Protein AF-A0A2A4J3W0-F1 (afdb_monomer_lite)

Foldseek 3Di:
DDDDDDPDDPPPPAQPAAEEEEDEPDPFAFPLCCLLPVVVQVVCVVVVHNYHYYYPDLCCVQPVVQVVCVVVDPDRDVSVVCVLVVVLCRCFVVQHQEYADDPVCQVSLVVSLVVQVVCCVPPNRDHHRHDYDYDPPCSQCAFFLADSVHHQDPPPPDPLRTGTPPDDPVSVVVSNVSGDDDPDDD

Structure (mmCIF, N/CA/C/O backbone):
data_AF-A0A2A4J3W0-F1
#
_entry.id   AF-A0A2A4J3W0-F1
#
loop_
_atom_site.group_PDB
_atom_site.id
_atom_site.type_symbol
_atom_site.label_atom_id
_atom_site.label_alt_id
_atom_site.label_comp_id
_atom_site.label_asym_id
_atom_site.label_entity_id
_atom_site.label_seq_id
_atom_site.pdbx_PDB_ins_code
_atom_site.Cartn_x
_atom_site.Cartn_y
_atom_site.Cartn_z
_atom_site.occupancy
_atom_site.B_iso_or_equiv
_atom_site.auth_seq_id
_atom_site.auth_comp_id
_atom_site.auth_asym_id
_atom_site.auth_atom_id
_atom_site.pdbx_PDB_model_num
ATOM 1 N N . SER A 1 1 ? -11.874 -11.167 59.277 1.00 39.06 1 SER A N 1
ATOM 2 C CA . SER A 1 1 ? -13.051 -10.913 58.427 1.00 39.06 1 SER A CA 1
ATOM 3 C C . SER A 1 1 ? -12.565 -10.235 57.166 1.00 39.06 1 SER A C 1
ATOM 5 O O . SER A 1 1 ? -12.153 -9.086 57.217 1.00 39.06 1 SER A O 1
ATOM 7 N N . GLY A 1 2 ? -12.483 -10.996 56.075 1.00 40.41 2 GLY A N 1
ATOM 8 C CA . GLY A 1 2 ? -12.147 -10.443 54.771 1.00 40.41 2 GLY A CA 1
ATOM 9 C C . GLY A 1 2 ? -13.304 -9.612 54.231 1.00 40.41 2 GLY A C 1
ATOM 10 O O . GLY A 1 2 ? -14.461 -10.008 54.353 1.00 40.41 2 GLY A O 1
ATOM 11 N N . SER A 1 3 ? -12.965 -8.486 53.626 1.00 39.62 3 SER A N 1
ATOM 12 C CA . SER A 1 3 ? -13.812 -7.778 52.678 1.00 39.62 3 SER A CA 1
ATOM 13 C C . SER A 1 3 ? -13.008 -7.682 51.387 1.00 39.62 3 SER A C 1
ATOM 15 O O . SER A 1 3 ? -12.151 -6.811 51.239 1.00 39.62 3 SER A O 1
ATOM 17 N N . ASN A 1 4 ? -13.239 -8.660 50.509 1.00 44.53 4 ASN A N 1
ATOM 18 C CA . ASN A 1 4 ? -13.049 -8.483 49.078 1.00 44.53 4 ASN A CA 1
ATOM 19 C C . ASN A 1 4 ? -13.964 -7.336 48.654 1.00 44.53 4 ASN A C 1
ATOM 21 O O . ASN A 1 4 ? -15.160 -7.409 48.928 1.00 44.53 4 ASN A O 1
ATOM 25 N N . ASP A 1 5 ? -13.412 -6.331 47.986 1.00 42.59 5 ASP A N 1
ATOM 26 C CA . ASP A 1 5 ? -14.210 -5.452 47.140 1.00 42.59 5 ASP A CA 1
ATOM 27 C C . ASP A 1 5 ? -13.484 -5.261 45.806 1.00 42.59 5 ASP A C 1
ATOM 29 O O . ASP A 1 5 ? -12.499 -4.536 45.677 1.00 42.59 5 ASP A O 1
ATOM 33 N N . ASP A 1 6 ? -13.922 -6.115 44.887 1.00 39.72 6 ASP A N 1
ATOM 34 C CA . ASP A 1 6 ? -14.103 -5.900 43.458 1.00 39.72 6 ASP A CA 1
ATOM 35 C C . ASP A 1 6 ? -12.974 -5.226 42.661 1.00 39.72 6 ASP A C 1
ATOM 37 O O . ASP A 1 6 ? -13.012 -4.062 42.260 1.00 39.72 6 ASP A O 1
ATOM 41 N N . GLY A 1 7 ? -11.989 -6.050 42.298 1.00 38.81 7 GLY A N 1
ATOM 42 C CA . GLY A 1 7 ? -11.227 -5.854 41.071 1.00 38.81 7 GLY A CA 1
ATOM 43 C C . GLY A 1 7 ? -12.115 -6.138 39.860 1.00 38.81 7 GLY A C 1
ATOM 44 O O . GLY A 1 7 ? -11.999 -7.200 39.254 1.00 38.81 7 GLY A O 1
ATOM 45 N N . SER A 1 8 ? -13.001 -5.202 39.514 1.00 40.88 8 SER A N 1
ATOM 46 C CA . SER A 1 8 ? -13.803 -5.294 38.297 1.00 40.88 8 SER A CA 1
ATOM 47 C C . SER A 1 8 ? -12.897 -5.160 37.070 1.00 40.88 8 SER A C 1
ATOM 49 O O . SER A 1 8 ? -12.282 -4.119 36.816 1.00 40.88 8 SER A O 1
ATOM 51 N N . GLU A 1 9 ? -12.822 -6.264 36.341 1.00 48.47 9 GLU A N 1
ATOM 52 C CA . GLU A 1 9 ? -12.152 -6.503 35.075 1.00 48.47 9 GLU A CA 1
ATOM 53 C C . GLU A 1 9 ? -12.298 -5.348 34.075 1.00 48.47 9 GLU A C 1
ATOM 55 O O . GLU A 1 9 ? -13.372 -5.046 33.564 1.00 48.47 9 GLU A O 1
ATOM 60 N N . GLY A 1 10 ? -11.168 -4.745 33.716 1.00 37.06 10 GLY A N 1
ATOM 61 C CA . GLY A 1 10 ? -11.041 -3.945 32.509 1.00 37.06 10 GLY A CA 1
ATOM 62 C C . GLY A 1 10 ? -10.233 -4.709 31.474 1.00 37.06 10 GLY A C 1
ATOM 63 O O . GLY A 1 10 ? -9.138 -4.261 31.128 1.00 37.06 10 GLY A O 1
ATOM 64 N N . VAL A 1 11 ? -10.726 -5.856 30.986 1.00 46.69 11 VAL A N 1
ATOM 65 C CA . VAL A 1 11 ? -10.222 -6.401 29.718 1.00 46.69 11 VAL A CA 1
ATOM 66 C C . VAL A 1 11 ? -10.554 -5.340 28.677 1.00 46.69 11 VAL A C 1
ATOM 68 O O . VAL A 1 11 ? -11.684 -5.226 28.212 1.00 46.69 11 VAL A O 1
ATOM 71 N N . ARG A 1 12 ? -9.592 -4.461 28.385 1.00 56.19 12 ARG A N 1
ATOM 72 C CA . ARG A 1 12 ? -9.716 -3.502 27.293 1.00 56.19 12 ARG A CA 1
ATOM 73 C C . ARG A 1 12 ? -9.919 -4.363 26.057 1.00 56.19 12 ARG A C 1
ATOM 75 O O . ARG A 1 12 ? -8.952 -4.981 25.635 1.00 56.19 12 ARG A O 1
ATOM 82 N N . GLU A 1 13 ? -11.138 -4.426 25.521 1.00 56.50 13 GLU A N 1
ATOM 83 C CA . GLU A 1 13 ? -11.400 -5.095 24.245 1.00 56.50 13 GLU A CA 1
ATOM 84 C C . GLU A 1 13 ? -10.411 -4.528 23.223 1.00 56.50 13 GLU A C 1
ATOM 86 O O . GLU A 1 13 ? -10.477 -3.359 22.805 1.00 56.50 13 GLU A O 1
ATOM 91 N N . GLU A 1 14 ? -9.389 -5.330 22.949 1.00 80.25 14 GLU A N 1
ATOM 92 C CA . GLU A 1 14 ? -8.352 -5.049 21.986 1.00 80.25 14 GLU A CA 1
ATOM 93 C C . GLU A 1 14 ? -8.916 -5.501 20.645 1.00 80.25 14 GLU A C 1
ATOM 95 O O . GLU A 1 14 ? -9.450 -6.602 20.516 1.00 80.25 14 GLU A O 1
ATOM 100 N N . TRP A 1 15 ? -8.896 -4.602 19.664 1.00 88.69 15 TRP A N 1
ATOM 101 C CA . TRP A 1 15 ? -9.458 -4.893 18.352 1.00 88.69 15 TRP A CA 1
ATOM 102 C C . TRP A 1 15 ? -8.781 -6.139 17.765 1.00 88.69 15 TRP A C 1
ATOM 104 O O . TRP A 1 15 ? -7.547 -6.219 17.825 1.00 88.69 15 TRP A O 1
ATOM 114 N N . PRO A 1 16 ? -9.539 -7.083 17.174 1.00 93.06 16 PRO A N 1
ATOM 115 C CA . PRO A 1 16 ? -8.946 -8.259 16.560 1.00 93.06 16 PRO A CA 1
ATOM 116 C C . PRO A 1 16 ? -7.934 -7.841 15.492 1.00 93.06 16 PRO A C 1
ATOM 118 O O . PRO A 1 16 ? -8.090 -6.831 14.793 1.00 93.06 16 PRO A O 1
ATOM 121 N N . ARG A 1 17 ? -6.852 -8.615 15.385 1.00 94.19 17 ARG A N 1
ATOM 122 C CA . ARG A 1 17 ? -5.817 -8.369 14.386 1.00 94.19 17 ARG A CA 1
ATOM 123 C C . ARG A 1 17 ? -6.428 -8.504 12.991 1.00 94.19 17 ARG A C 1
ATOM 125 O O . ARG A 1 17 ? -7.006 -9.531 12.671 1.00 94.19 17 ARG A O 1
ATOM 132 N N . ARG A 1 18 ? -6.258 -7.461 12.180 1.00 95.88 18 ARG A N 1
ATOM 133 C CA . ARG A 1 18 ? -6.735 -7.361 10.804 1.00 95.88 18 ARG A CA 1
ATOM 134 C C . ARG A 1 18 ? -5.742 -6.568 9.980 1.00 95.88 18 ARG A C 1
ATOM 136 O O . ARG A 1 18 ? -5.407 -5.425 10.317 1.00 95.88 18 ARG A O 1
ATOM 143 N N . VAL A 1 19 ? -5.282 -7.188 8.904 1.00 96.62 19 VAL A N 1
ATOM 144 C CA . VAL A 1 19 ? -4.349 -6.609 7.950 1.00 96.62 19 VAL A CA 1
ATOM 145 C C . VAL A 1 19 ? -5.141 -6.038 6.780 1.00 96.62 19 VAL A C 1
ATOM 147 O O . VAL A 1 19 ? -5.876 -6.758 6.116 1.00 96.62 19 VAL A O 1
ATOM 150 N N . VAL A 1 20 ? -4.993 -4.743 6.507 1.00 96.00 20 VAL A N 1
ATOM 151 C CA . VAL A 1 20 ? -5.677 -4.070 5.389 1.00 96.00 20 VAL A CA 1
ATOM 152 C C . VAL A 1 20 ? -4.635 -3.525 4.425 1.00 96.00 20 VAL A C 1
ATOM 154 O O . VAL A 1 20 ? -3.699 -2.845 4.844 1.00 96.00 20 VAL A O 1
ATOM 157 N N . THR A 1 21 ? -4.776 -3.808 3.130 1.00 92.94 21 THR A N 1
ATOM 158 C CA . THR A 1 21 ? -3.877 -3.279 2.099 1.00 92.94 21 THR A CA 1
ATOM 159 C C . THR A 1 21 ? -4.624 -2.919 0.816 1.00 92.94 21 THR A C 1
ATOM 161 O O . THR A 1 21 ? -5.486 -3.658 0.344 1.00 92.94 21 THR A O 1
ATOM 164 N N . GLY A 1 22 ? -4.291 -1.756 0.259 1.00 91.06 22 GLY A N 1
ATOM 165 C CA . GLY A 1 22 ? -4.825 -1.284 -1.013 1.00 91.06 22 GLY A CA 1
ATOM 166 C C . GLY A 1 22 ? -3.834 -1.542 -2.140 1.00 91.06 22 GLY A C 1
ATOM 167 O O . GLY A 1 22 ? -2.686 -1.097 -2.075 1.00 91.06 22 GLY A O 1
ATOM 168 N N . LEU A 1 23 ? -4.275 -2.224 -3.195 1.00 87.88 23 LEU A N 1
ATOM 169 C CA . LEU A 1 23 ? -3.500 -2.397 -4.419 1.00 87.88 23 LEU A CA 1
ATOM 170 C C . LEU A 1 23 ? -4.009 -1.415 -5.471 1.00 87.88 23 LEU A C 1
ATOM 172 O O . LEU A 1 23 ? -5.155 -1.483 -5.908 1.00 87.88 23 LEU A O 1
ATOM 176 N N . GLN A 1 24 ? -3.154 -0.483 -5.889 1.00 82.19 24 GLN A N 1
ATOM 177 C CA . GLN A 1 24 ? -3.506 0.430 -6.973 1.00 82.19 24 GLN A CA 1
ATOM 178 C C . GLN A 1 24 ? -3.636 -0.347 -8.292 1.00 82.19 24 GLN A C 1
ATOM 180 O O . GLN A 1 24 ? -2.688 -1.052 -8.675 1.00 82.19 24 GLN A O 1
ATOM 185 N N . PRO A 1 25 ? -4.749 -0.187 -9.034 1.00 75.12 25 PRO A N 1
ATOM 186 C CA . PRO A 1 25 ? -4.830 -0.683 -10.393 1.00 75.12 25 PRO A CA 1
ATOM 187 C C . PRO A 1 25 ? -3.819 0.110 -11.208 1.00 75.12 25 PRO A C 1
ATOM 189 O O . PRO A 1 25 ? -3.887 1.334 -11.341 1.00 75.12 25 PRO A O 1
ATOM 192 N N . THR A 1 26 ? -2.813 -0.594 -11.690 1.00 67.88 26 THR A N 1
ATOM 193 C CA . THR A 1 26 ? -1.709 -0.011 -12.436 1.00 67.88 26 THR A CA 1
ATOM 194 C C . THR A 1 26 ? -1.559 -0.833 -13.693 1.00 67.88 26 THR A C 1
ATOM 196 O O . THR A 1 26 ? -1.609 -2.050 -13.594 1.00 67.88 26 THR A O 1
ATOM 199 N N . GLY A 1 27 ? -1.424 -0.176 -14.850 1.00 74.06 27 GLY A N 1
ATOM 200 C CA . GLY A 1 27 ? -1.470 -0.832 -16.162 1.00 74.06 27 GLY A CA 1
ATOM 201 C C . GLY A 1 27 ? -0.508 -2.018 -16.282 1.00 74.06 27 GLY A C 1
ATOM 202 O O . GLY A 1 27 ? -0.852 -3.149 -15.962 1.00 74.06 27 GLY A O 1
ATOM 203 N N . ALA A 1 28 ? 0.720 -1.785 -16.742 1.00 79.75 28 ALA A N 1
ATOM 204 C CA . ALA A 1 28 ? 1.711 -2.856 -16.800 1.00 79.75 28 ALA A CA 1
ATOM 205 C C . ALA A 1 28 ? 2.402 -3.027 -15.436 1.00 79.75 28 ALA A C 1
ATOM 207 O O . ALA A 1 28 ? 3.147 -2.147 -14.986 1.00 79.75 28 ALA A O 1
ATOM 208 N N . LEU A 1 29 ? 2.161 -4.157 -14.767 1.00 85.31 29 LEU A N 1
ATOM 209 C CA . LEU A 1 29 ? 2.865 -4.519 -13.539 1.00 85.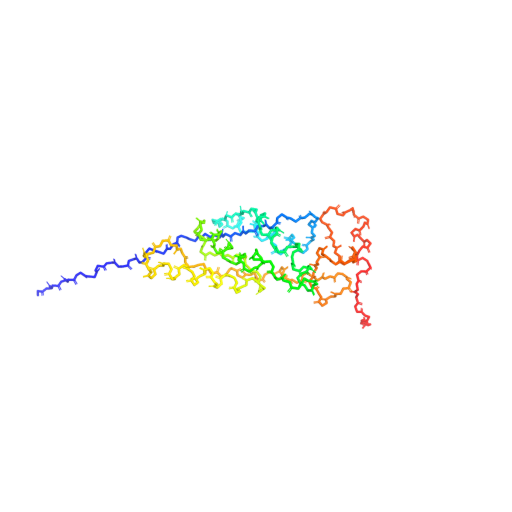31 29 LEU A CA 1
ATOM 210 C C . LEU A 1 29 ? 4.305 -4.949 -13.846 1.00 85.31 29 LEU A C 1
ATOM 212 O O . LEU A 1 29 ? 4.559 -5.708 -14.782 1.00 85.31 29 LEU A O 1
ATOM 216 N N . HIS A 1 30 ? 5.243 -4.496 -13.016 1.00 88.50 30 HIS A N 1
ATOM 217 C CA . HIS A 1 30 ? 6.641 -4.919 -13.065 1.00 88.50 30 HIS A CA 1
ATOM 218 C C . HIS A 1 30 ? 7.022 -5.759 -11.847 1.00 88.50 30 HIS A C 1
ATOM 220 O O . HIS A 1 30 ? 6.339 -5.735 -10.819 1.00 88.50 30 HIS A O 1
ATOM 226 N N . ILE A 1 31 ? 8.164 -6.447 -11.926 1.00 88.00 31 ILE A N 1
ATOM 227 C CA . ILE A 1 31 ? 8.658 -7.325 -10.852 1.00 88.00 31 ILE A CA 1
ATOM 228 C C . ILE A 1 31 ? 8.772 -6.599 -9.504 1.00 88.00 31 ILE A C 1
ATOM 230 O O . ILE A 1 31 ? 8.417 -7.150 -8.468 1.00 88.00 31 ILE A O 1
ATOM 234 N N . GLY A 1 32 ? 9.155 -5.317 -9.506 1.00 84.31 32 GLY A N 1
ATOM 235 C CA . GLY A 1 32 ? 9.154 -4.489 -8.294 1.00 84.31 32 GLY A CA 1
ATOM 236 C C . GLY A 1 32 ? 7.786 -4.380 -7.598 1.00 84.31 32 GLY A C 1
ATOM 237 O O . GLY A 1 32 ? 7.736 -4.385 -6.373 1.00 84.31 32 GLY A O 1
ATOM 238 N N . ASN A 1 33 ? 6.669 -4.327 -8.336 1.00 84.56 33 ASN A N 1
ATOM 239 C CA . ASN A 1 33 ? 5.335 -4.331 -7.719 1.00 84.56 33 ASN A CA 1
ATOM 240 C C . ASN A 1 33 ? 4.979 -5.709 -7.172 1.00 84.56 33 ASN A C 1
ATOM 242 O O . ASN A 1 33 ? 4.400 -5.812 -6.092 1.00 84.56 33 ASN A O 1
ATOM 246 N N . TYR A 1 34 ? 5.335 -6.755 -7.920 1.00 86.06 34 TYR A N 1
ATOM 247 C CA . TYR A 1 34 ? 5.073 -8.126 -7.514 1.00 86.06 34 TYR A CA 1
ATOM 248 C C . TYR A 1 34 ? 5.743 -8.439 -6.177 1.00 86.06 34 TYR A C 1
ATOM 250 O O . TYR A 1 34 ? 5.067 -8.797 -5.219 1.00 86.06 34 TYR A O 1
ATOM 258 N N . PHE A 1 35 ? 7.055 -8.228 -6.075 1.00 82.81 35 PHE A N 1
ATOM 259 C CA . PHE A 1 35 ? 7.787 -8.504 -4.840 1.00 82.81 35 PHE A CA 1
ATOM 260 C C . PHE A 1 35 ? 7.459 -7.510 -3.722 1.00 82.81 35 PHE A C 1
ATOM 262 O O . PHE A 1 35 ? 7.392 -7.922 -2.571 1.00 82.81 35 PHE A O 1
ATOM 269 N N . GLY A 1 36 ? 7.220 -6.235 -4.049 1.00 78.69 36 GLY A N 1
ATOM 270 C CA . GLY A 1 36 ? 6.939 -5.192 -3.060 1.00 78.69 36 GLY A CA 1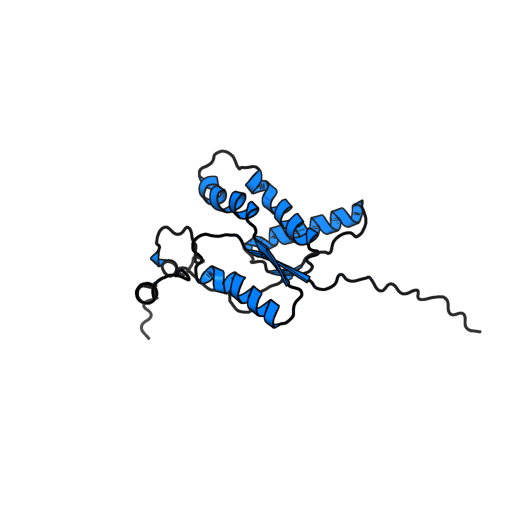
ATOM 271 C C . GLY A 1 36 ? 5.556 -5.275 -2.407 1.00 78.69 36 GLY A C 1
ATOM 272 O O . GLY A 1 36 ? 5.412 -4.877 -1.255 1.00 78.69 36 GLY A O 1
ATOM 273 N N . ALA A 1 37 ? 4.544 -5.782 -3.119 1.00 82.81 37 ALA A N 1
ATOM 274 C CA . ALA A 1 37 ? 3.160 -5.788 -2.638 1.00 82.81 37 ALA A CA 1
ATOM 275 C C . ALA A 1 37 ? 2.456 -7.139 -2.825 1.00 82.81 37 ALA A C 1
ATOM 277 O O . ALA A 1 37 ? 1.946 -7.701 -1.858 1.00 82.81 37 ALA A O 1
ATOM 278 N N . VAL A 1 38 ? 2.447 -7.699 -4.040 1.00 87.31 38 VAL A N 1
ATOM 279 C CA . VAL A 1 38 ? 1.631 -8.891 -4.357 1.00 87.31 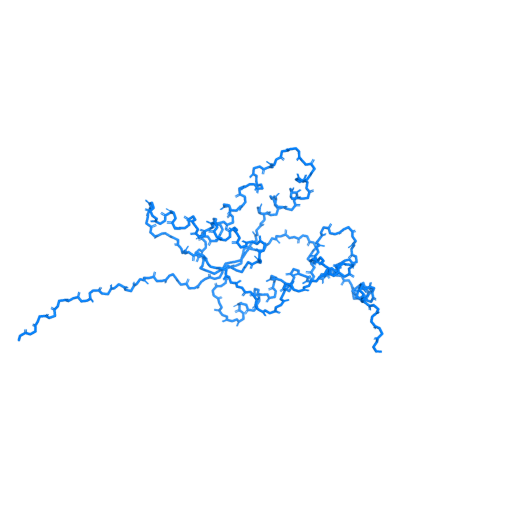38 VAL A CA 1
ATOM 280 C C . VAL A 1 38 ? 2.118 -10.135 -3.610 1.00 87.31 38 VAL A C 1
ATOM 282 O O . VAL A 1 38 ? 1.345 -10.765 -2.895 1.00 87.31 38 VAL A O 1
ATOM 285 N N . ARG A 1 39 ? 3.415 -10.457 -3.692 1.00 86.50 39 ARG A N 1
ATOM 286 C CA . ARG A 1 39 ? 4.029 -11.596 -2.986 1.00 86.50 39 ARG A CA 1
ATOM 287 C C . ARG A 1 39 ? 3.838 -11.496 -1.473 1.00 86.50 39 ARG A C 1
ATOM 289 O O . ARG A 1 39 ? 3.678 -12.507 -0.798 1.00 86.50 39 ARG A O 1
ATOM 296 N N . ARG A 1 40 ? 3.843 -10.271 -0.942 1.00 85.69 40 ARG A N 1
ATOM 297 C CA . ARG A 1 40 ? 3.588 -10.015 0.474 1.00 85.69 40 ARG A CA 1
ATOM 298 C C . ARG A 1 40 ? 2.155 -10.379 0.861 1.00 85.69 40 ARG A C 1
ATOM 300 O O . ARG A 1 40 ? 1.973 -10.992 1.906 1.00 85.69 40 ARG A O 1
ATOM 307 N N . CYS A 1 41 ? 1.171 -10.036 0.030 1.00 89.25 41 CYS A N 1
ATOM 308 C CA . CYS A 1 41 ? -0.227 -10.409 0.252 1.00 89.25 41 CYS A CA 1
ATOM 309 C C . CYS A 1 41 ? -0.403 -11.931 0.260 1.00 89.25 41 CYS A C 1
ATOM 311 O O . CYS A 1 41 ? -1.006 -12.456 1.187 1.00 89.25 41 CYS A O 1
ATOM 313 N N . VAL A 1 42 ? 0.198 -12.629 -0.712 1.00 90.19 42 VAL A N 1
ATOM 314 C CA . VAL A 1 42 ? 0.177 -14.102 -0.773 1.00 90.19 42 VAL A CA 1
ATOM 315 C C . VAL A 1 42 ? 0.765 -14.704 0.503 1.00 90.19 42 VAL A C 1
ATOM 317 O O . VAL A 1 42 ? 0.126 -15.527 1.139 1.00 90.19 42 VAL A O 1
ATOM 320 N N . ARG A 1 43 ? 1.924 -14.216 0.967 1.00 89.75 43 ARG A N 1
ATOM 321 C CA . ARG A 1 43 ? 2.525 -14.708 2.217 1.00 89.75 43 ARG A CA 1
ATOM 322 C C . ARG A 1 43 ? 1.625 -14.495 3.436 1.00 89.75 43 ARG A C 1
ATOM 324 O O . ARG A 1 43 ? 1.547 -15.373 4.283 1.00 89.75 43 ARG A O 1
ATOM 331 N N . LEU A 1 44 ? 1.008 -13.321 3.561 1.00 91.50 44 LEU A N 1
ATOM 332 C CA . LEU A 1 44 ? 0.108 -13.022 4.682 1.00 91.50 44 LEU A CA 1
ATOM 333 C C . LEU A 1 44 ? -1.114 -13.948 4.664 1.00 91.50 44 LEU A C 1
ATOM 335 O O . LEU A 1 44 ? -1.518 -14.446 5.710 1.00 91.50 44 LEU A O 1
ATOM 339 N N . GLN A 1 45 ? -1.648 -14.227 3.474 1.00 92.12 45 GLN A N 1
ATOM 340 C CA . GLN A 1 45 ? -2.716 -15.202 3.289 1.00 92.12 45 GLN A CA 1
ATOM 341 C C . GLN A 1 45 ? -2.268 -16.619 3.682 1.00 92.12 45 GLN A C 1
ATOM 343 O O . GLN A 1 45 ? -2.968 -17.276 4.446 1.00 92.12 45 GLN A O 1
ATOM 348 N N . ASP A 1 46 ? -1.089 -17.064 3.235 1.00 93.19 46 ASP A N 1
ATOM 349 C CA . ASP A 1 46 ? -0.532 -18.385 3.571 1.00 93.19 46 ASP A CA 1
ATOM 350 C C . ASP A 1 46 ? -0.273 -18.553 5.080 1.00 93.19 46 ASP A C 1
ATOM 352 O O . ASP A 1 46 ? -0.320 -19.660 5.610 1.00 93.19 46 ASP A O 1
ATOM 356 N N . GLN A 1 47 ? -0.007 -17.451 5.787 1.00 92.94 47 GLN A N 1
ATOM 357 C CA . GLN A 1 47 ? 0.156 -17.411 7.244 1.00 92.94 47 GLN A CA 1
ATOM 358 C C . GLN A 1 47 ? -1.177 -17.439 8.011 1.00 92.94 47 GLN A C 1
ATOM 360 O O . GLN A 1 47 ? -1.161 -17.519 9.238 1.00 92.94 47 GLN A O 1
ATOM 365 N N . GLY A 1 48 ? -2.316 -17.372 7.315 1.00 92.81 48 GLY A N 1
ATOM 366 C CA . GLY A 1 48 ? -3.645 -17.353 7.925 1.00 92.81 48 GLY A CA 1
ATOM 367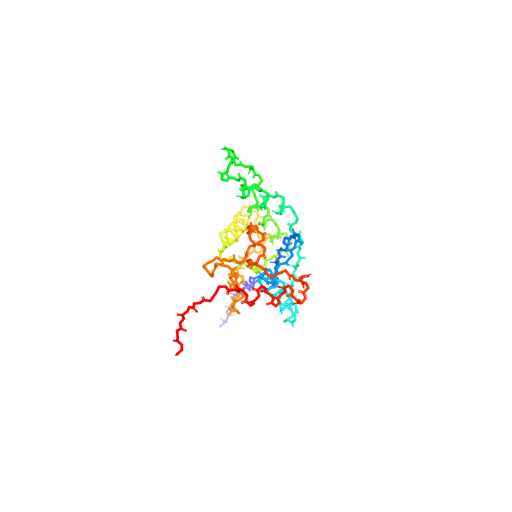 C C . GLY A 1 48 ? -4.029 -16.011 8.557 1.00 92.81 48 GLY A C 1
ATOM 368 O O . GLY A 1 48 ? -4.890 -15.985 9.434 1.00 92.81 48 GLY A O 1
ATOM 369 N N . GLU A 1 49 ? -3.398 -14.903 8.155 1.00 93.69 49 GLU A N 1
ATOM 370 C CA . GLU A 1 49 ? -3.772 -13.564 8.632 1.00 93.69 49 GLU A CA 1
ATOM 371 C C . GLU A 1 49 ? -5.167 -13.161 8.116 1.00 93.69 49 GLU A C 1
ATOM 373 O O . GLU A 1 49 ? -5.510 -13.430 6.962 1.00 93.69 49 GLU A O 1
ATOM 378 N N . ASP A 1 50 ? -5.951 -12.449 8.938 1.00 95.56 50 ASP A N 1
ATOM 379 C CA . ASP A 1 50 ? -7.189 -11.781 8.495 1.00 95.56 50 ASP A CA 1
ATOM 380 C C . ASP A 1 50 ? -6.816 -10.628 7.552 1.00 95.56 50 ASP A C 1
ATOM 382 O O . ASP A 1 50 ? -6.533 -9.505 7.984 1.00 95.56 50 ASP A O 1
ATOM 386 N N . LEU A 1 51 ? -6.723 -10.946 6.260 1.00 95.69 51 LEU A N 1
ATOM 387 C CA . LEU A 1 51 ? -6.228 -10.065 5.214 1.00 95.69 51 LEU A CA 1
ATOM 388 C C . LEU A 1 51 ? -7.374 -9.529 4.353 1.00 95.69 51 LEU A C 1
ATOM 390 O O . LEU A 1 51 ? -8.001 -10.258 3.587 1.00 95.69 51 LEU A O 1
ATOM 394 N N . THR A 1 52 ? -7.572 -8.215 4.395 1.00 95.88 52 THR A N 1
ATOM 395 C CA . THR A 1 52 ? -8.438 -7.482 3.469 1.00 95.88 52 THR A CA 1
ATOM 396 C C . THR A 1 52 ? -7.594 -6.801 2.393 1.00 95.88 52 THR A C 1
ATOM 398 O O . THR A 1 52 ? -6.757 -5.944 2.692 1.00 95.88 52 THR A O 1
ATOM 401 N N . ILE A 1 53 ? -7.841 -7.159 1.132 1.00 93.88 53 ILE A N 1
ATOM 402 C CA . ILE A 1 53 ? -7.227 -6.535 -0.045 1.00 93.88 53 ILE A CA 1
ATOM 403 C C . ILE A 1 53 ? -8.315 -5.801 -0.822 1.00 93.88 53 ILE A C 1
ATOM 405 O O . ILE A 1 53 ? -9.322 -6.406 -1.184 1.00 93.88 53 ILE A O 1
ATOM 409 N N . PHE A 1 54 ? -8.103 -4.522 -1.120 1.00 92.69 54 PHE A N 1
ATOM 410 C CA . PHE A 1 54 ? -9.006 -3.746 -1.973 1.00 92.69 54 PHE A CA 1
ATOM 411 C C . PHE A 1 54 ? -8.258 -3.116 -3.147 1.00 92.69 54 PHE A C 1
ATOM 413 O O . PHE A 1 54 ? -7.045 -2.894 -3.096 1.00 92.69 54 PHE A O 1
ATOM 420 N N . ILE A 1 55 ? -8.991 -2.824 -4.221 1.00 90.12 55 ILE A N 1
ATOM 421 C CA . ILE A 1 55 ? -8.453 -2.128 -5.389 1.00 90.12 55 ILE A CA 1
ATOM 422 C C . ILE A 1 55 ? -8.612 -0.624 -5.172 1.00 90.12 55 ILE A C 1
ATOM 424 O O . ILE A 1 55 ? -9.721 -0.118 -5.068 1.00 90.12 55 ILE A O 1
ATOM 428 N N . ALA A 1 56 ? -7.490 0.085 -5.092 1.00 86.62 56 ALA A N 1
ATOM 429 C CA . ALA A 1 56 ? -7.432 1.511 -4.780 1.00 86.62 56 ALA A CA 1
ATOM 430 C C . ALA A 1 56 ? -7.527 2.372 -6.059 1.00 86.62 56 ALA A C 1
ATOM 432 O O . ALA A 1 56 ? -6.592 3.095 -6.409 1.00 86.62 56 ALA A O 1
ATOM 433 N N . ASP A 1 57 ? -8.630 2.258 -6.797 1.00 81.94 57 ASP A N 1
ATOM 434 C CA . ASP A 1 57 ? -8.860 2.931 -8.086 1.00 81.94 57 ASP A CA 1
ATOM 435 C C . ASP A 1 57 ? -8.947 4.464 -7.978 1.00 81.94 57 ASP A C 1
ATOM 437 O O . ASP A 1 57 ? -8.301 5.177 -8.753 1.00 81.94 57 ASP A O 1
ATOM 441 N N . LEU A 1 58 ? -9.637 4.982 -6.960 1.00 81.06 58 LEU A N 1
ATOM 442 C CA . LEU A 1 58 ? -9.721 6.416 -6.671 1.00 81.06 58 LEU A CA 1
ATOM 443 C C . LEU A 1 58 ? -8.343 7.030 -6.391 1.00 81.06 58 LEU A C 1
ATOM 445 O O . LEU A 1 58 ? -8.065 8.162 -6.790 1.00 81.06 58 LEU A O 1
ATOM 449 N N . HIS A 1 59 ? -7.439 6.265 -5.774 1.00 78.69 59 HIS A N 1
ATOM 450 C CA . HIS A 1 59 ? -6.057 6.697 -5.549 1.00 78.69 59 HIS A CA 1
ATOM 451 C C . HIS A 1 59 ? -5.255 6.779 -6.847 1.00 78.69 59 HIS A C 1
ATOM 453 O O . HIS A 1 59 ? -4.377 7.637 -6.974 1.00 78.69 59 HIS A O 1
ATOM 459 N N . SER A 1 60 ? -5.545 5.921 -7.830 1.00 70.25 60 SER A N 1
ATOM 460 C CA . SER A 1 60 ? -4.889 5.973 -9.143 1.00 70.25 60 SER A CA 1
ATOM 461 C C . SER A 1 60 ? -5.240 7.256 -9.904 1.00 70.25 60 SER A C 1
ATOM 463 O O . SER A 1 60 ? -4.369 7.811 -10.582 1.00 70.25 60 SER A O 1
ATOM 465 N N . LEU A 1 61 ? -6.464 7.776 -9.738 1.00 68.81 61 LEU A N 1
ATOM 466 C CA . LEU A 1 61 ? -6.891 9.051 -10.327 1.00 68.81 61 LEU A CA 1
ATOM 467 C C . LEU A 1 61 ? -6.148 10.249 -9.726 1.00 68.81 61 LEU A C 1
ATOM 469 O O . LEU A 1 61 ? -5.788 11.176 -10.445 1.00 68.81 61 LEU A O 1
ATOM 473 N N . THR A 1 62 ? -5.873 10.228 -8.422 1.00 68.50 62 THR A N 1
ATOM 474 C CA . THR A 1 62 ? -5.313 11.384 -7.705 1.00 68.50 62 THR A CA 1
ATOM 475 C C . THR A 1 62 ? -3.788 11.395 -7.636 1.00 68.50 62 THR A C 1
ATOM 477 O O . THR A 1 62 ? -3.194 12.468 -7.569 1.00 68.50 62 THR A O 1
ATOM 480 N N . THR A 1 63 ? -3.118 10.240 -7.690 1.00 66.19 63 THR A N 1
ATOM 481 C CA . THR A 1 63 ? -1.658 10.171 -7.478 1.00 66.19 63 THR A CA 1
ATOM 482 C C . THR A 1 63 ? -0.844 10.039 -8.764 1.00 66.19 63 THR A C 1
ATOM 484 O O . THR A 1 63 ? 0.175 10.719 -8.904 1.00 66.19 63 THR A O 1
ATOM 487 N N . HIS A 1 64 ? -1.270 9.205 -9.719 1.00 58.88 64 HIS A N 1
ATOM 488 C CA . HIS A 1 64 ? -0.423 8.833 -10.859 1.00 58.88 64 HIS A CA 1
ATOM 489 C C . HIS A 1 64 ? -0.440 9.870 -11.990 1.00 58.88 64 HIS A C 1
ATOM 491 O O . HIS A 1 64 ? 0.603 10.147 -12.583 1.00 58.88 64 HIS A O 1
ATOM 497 N N . GLN A 1 65 ? -1.599 10.472 -12.274 1.00 56.28 65 GLN A N 1
ATOM 498 C CA . GLN A 1 65 ? -1.701 11.557 -13.257 1.00 56.28 65 GLN A CA 1
ATOM 499 C C . GLN A 1 65 ? -1.150 12.878 -12.714 1.00 56.28 65 GLN A C 1
ATOM 501 O O . GLN A 1 65 ? -0.562 13.650 -13.472 1.00 56.28 65 GLN A O 1
ATOM 506 N N . TYR A 1 66 ? -1.310 13.134 -11.412 1.00 56.97 66 TYR A N 1
ATOM 507 C CA . TYR A 1 66 ? -1.012 14.445 -10.849 1.00 56.97 66 TYR A CA 1
ATOM 508 C C . TYR A 1 66 ? 0.394 14.584 -10.287 1.00 56.97 66 TYR A C 1
ATOM 510 O O . TYR A 1 66 ? 0.962 15.635 -10.513 1.00 56.97 66 TYR A O 1
ATOM 518 N N . ARG A 1 67 ? 1.038 13.583 -9.660 1.00 58.53 67 ARG A N 1
ATOM 519 C CA . ARG A 1 67 ? 2.431 13.779 -9.182 1.00 58.53 67 ARG A CA 1
ATOM 520 C C . ARG A 1 67 ? 3.413 14.105 -10.311 1.00 58.53 67 ARG A C 1
ATOM 522 O O . ARG A 1 67 ? 4.307 14.918 -10.119 1.00 58.53 67 ARG A O 1
ATOM 529 N N . GLN A 1 68 ? 3.237 13.493 -11.483 1.00 57.88 68 GLN A N 1
ATOM 530 C CA . GLN A 1 68 ? 4.088 13.751 -12.652 1.00 57.88 68 GLN A CA 1
ATOM 531 C C . GLN A 1 68 ? 3.832 15.130 -13.265 1.00 57.88 68 GLN A C 1
ATOM 533 O O . GLN A 1 68 ? 4.756 15.756 -13.773 1.00 57.88 68 GLN A O 1
ATOM 538 N N . LYS A 1 69 ? 2.584 15.607 -13.203 1.00 54.69 69 LYS A N 1
ATOM 539 C CA . LYS A 1 69 ? 2.188 16.913 -13.735 1.00 54.69 69 LYS A CA 1
ATOM 540 C C . LYS A 1 69 ? 2.320 18.037 -12.708 1.00 54.69 69 LYS A C 1
ATOM 542 O O . LYS A 1 69 ? 2.448 19.177 -13.112 1.00 54.69 69 LYS A O 1
ATOM 547 N N . ALA A 1 70 ? 2.342 17.741 -11.409 1.00 57.22 70 ALA A N 1
ATOM 548 C CA . ALA A 1 70 ? 2.346 18.722 -10.324 1.00 57.22 70 ALA A CA 1
ATOM 549 C C . ALA A 1 70 ? 3.592 19.608 -10.344 1.00 57.22 70 ALA A C 1
ATOM 551 O O . ALA A 1 70 ? 3.491 20.784 -10.033 1.00 57.22 70 ALA A O 1
ATOM 552 N N . ALA A 1 71 ? 4.741 19.080 -10.779 1.00 59.25 71 ALA A N 1
ATOM 553 C CA . ALA A 1 71 ? 5.946 19.891 -10.966 1.00 59.25 71 ALA A CA 1
ATOM 554 C C . ALA A 1 71 ? 5.820 20.906 -12.123 1.00 59.25 71 AL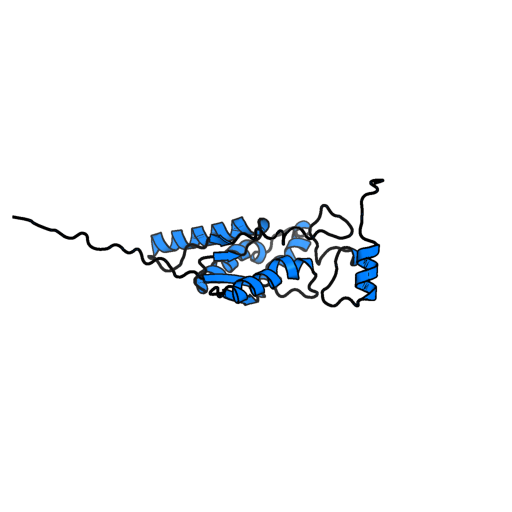A A C 1
ATOM 556 O O . ALA A 1 71 ? 6.593 21.854 -12.192 1.00 59.25 71 ALA A O 1
ATOM 557 N N . ALA A 1 72 ? 4.860 20.699 -13.030 1.00 59.44 72 ALA A N 1
ATOM 558 C CA . ALA A 1 72 ? 4.579 21.541 -14.190 1.00 59.44 72 ALA A CA 1
ATOM 559 C C . ALA A 1 72 ? 3.237 22.297 -14.084 1.00 59.44 72 ALA A C 1
ATOM 561 O O . ALA A 1 72 ? 2.886 23.043 -14.996 1.00 59.44 72 ALA A O 1
ATOM 562 N N . LEU A 1 73 ? 2.469 22.097 -13.008 1.00 61.78 73 LEU A N 1
ATOM 563 C CA . LEU A 1 73 ? 1.187 22.758 -12.773 1.00 61.78 73 LEU A CA 1
ATOM 564 C C . LEU A 1 73 ? 1.402 23.933 -11.816 1.00 61.78 73 LEU A C 1
ATOM 566 O O . LEU A 1 73 ? 2.041 23.773 -10.780 1.00 61.78 73 LEU A O 1
ATOM 570 N N . GLN A 1 74 ? 0.850 25.103 -12.152 1.00 63.19 74 GLN A N 1
ATOM 571 C CA . GLN A 1 74 ? 0.847 26.257 -11.243 1.00 63.19 74 GLN A CA 1
ATOM 572 C C . GLN A 1 74 ? -0.011 26.004 -9.994 1.00 63.19 74 GLN A C 1
ATOM 574 O O . GLN A 1 74 ? 0.324 26.502 -8.924 1.00 63.19 74 GLN A O 1
ATOM 579 N N . ASP A 1 75 ? -1.054 25.175 -10.120 1.00 68.62 75 ASP A N 1
ATOM 580 C CA . ASP A 1 75 ? -1.993 24.861 -9.047 1.00 68.62 75 ASP A CA 1
ATOM 581 C C . ASP A 1 75 ? -1.977 23.374 -8.684 1.00 68.62 75 ASP A C 1
ATOM 583 O O . ASP A 1 75 ? -1.995 22.487 -9.546 1.00 68.62 75 ASP A O 1
ATOM 587 N N . VAL A 1 76 ? -1.991 23.095 -7.379 1.00 70.31 76 VAL A N 1
ATOM 588 C CA . VAL A 1 76 ? -2.056 21.731 -6.847 1.00 70.31 76 VAL A CA 1
ATOM 589 C C . VAL A 1 76 ? -3.520 21.274 -6.798 1.00 70.31 76 VAL A C 1
ATOM 591 O O . VAL A 1 76 ? -4.327 21.885 -6.096 1.00 70.31 76 VAL A O 1
ATOM 594 N N . PRO A 1 77 ? -3.893 20.180 -7.485 1.00 76.56 77 PRO A N 1
ATOM 595 C CA . PRO A 1 77 ? -5.257 19.668 -7.444 1.00 76.56 77 PRO A CA 1
ATOM 596 C C . PRO A 1 77 ? -5.655 19.233 -6.031 1.00 76.56 77 PRO A C 1
ATOM 598 O O . PRO A 1 77 ? -4.919 18.504 -5.363 1.00 76.56 77 PRO A O 1
ATOM 601 N N . VAL A 1 78 ? -6.877 19.577 -5.618 1.00 81.00 78 VAL A N 1
ATOM 602 C CA . VAL A 1 78 ? -7.441 19.217 -4.303 1.00 81.00 78 VAL A CA 1
ATOM 603 C C . VAL A 1 78 ? -7.394 17.706 -4.044 1.00 81.00 78 VAL A C 1
ATOM 605 O O . VAL A 1 78 ? -7.109 17.279 -2.929 1.00 81.00 78 VAL A O 1
ATOM 608 N N . GLY A 1 79 ? -7.585 16.877 -5.077 1.00 76.19 79 GLY A N 1
ATOM 609 C CA . GLY A 1 79 ? -7.485 15.419 -4.954 1.00 76.19 79 GLY A CA 1
ATOM 610 C C . GLY A 1 79 ? -6.109 14.927 -4.481 1.00 76.19 79 GLY A C 1
ATOM 611 O O . GLY A 1 79 ? -6.038 13.956 -3.731 1.00 76.19 79 GLY A O 1
ATOM 612 N N . LEU A 1 80 ? -5.021 15.617 -4.848 1.00 76.00 80 LEU A N 1
ATOM 613 C CA . LEU A 1 80 ? -3.666 15.296 -4.383 1.00 76.00 80 LEU A CA 1
ATOM 614 C C . LEU A 1 80 ? -3.425 15.753 -2.934 1.00 76.00 80 LEU A C 1
ATOM 616 O O . LEU A 1 80 ? -2.584 15.184 -2.246 1.00 76.00 80 LEU A O 1
ATOM 620 N N . LEU A 1 81 ? -4.168 16.748 -2.452 1.00 79.88 81 LEU A N 1
ATOM 621 C CA . LEU A 1 81 ? -4.112 17.184 -1.054 1.00 79.88 81 LEU A CA 1
ATOM 622 C C . LEU A 1 81 ? -4.963 16.289 -0.143 1.00 79.88 81 LEU A C 1
ATOM 624 O O . LEU A 1 81 ? -4.586 16.037 0.998 1.00 79.88 81 LEU A O 1
ATOM 628 N N . LEU A 1 82 ? -6.099 15.793 -0.642 1.00 86.25 82 LEU A N 1
ATOM 629 C CA . LEU A 1 82 ? -7.074 15.045 0.156 1.00 86.25 82 LEU A CA 1
ATOM 630 C C . LEU A 1 82 ? -6.883 13.524 0.147 1.00 86.25 82 LEU A C 1
ATOM 632 O O . LEU A 1 82 ? -7.456 12.854 1.006 1.00 86.25 82 LEU A O 1
ATOM 636 N N . TYR A 1 83 ? -6.086 12.950 -0.761 1.00 87.19 83 TYR A N 1
ATOM 637 C CA . TYR A 1 83 ? -5.932 11.488 -0.803 1.00 87.19 83 TYR A CA 1
ATOM 638 C C . TYR A 1 83 ? -5.461 10.845 0.519 1.00 87.19 83 TYR A C 1
ATOM 640 O O . TYR A 1 83 ? -5.902 9.727 0.777 1.00 87.19 83 TYR A O 1
ATOM 648 N N . PRO A 1 84 ? -4.658 11.482 1.404 1.00 90.44 84 PRO A N 1
ATOM 649 C CA . PRO A 1 84 ? -4.306 10.866 2.685 1.00 90.44 84 PRO A CA 1
ATOM 650 C C . PRO A 1 84 ? -5.520 10.685 3.607 1.00 90.44 84 PRO A C 1
ATOM 652 O O . PRO A 1 84 ? -5.560 9.746 4.399 1.00 90.44 84 PRO A O 1
ATOM 655 N N . VAL A 1 85 ? -6.533 11.551 3.486 1.00 93.19 85 VAL A N 1
ATOM 656 C CA . VAL A 1 85 ? -7.808 11.416 4.207 1.00 93.19 85 VAL A CA 1
ATOM 657 C C . VAL A 1 85 ? -8.616 10.252 3.640 1.00 93.19 85 VAL A C 1
ATOM 659 O O . VAL A 1 85 ? -9.151 9.455 4.406 1.00 93.19 85 VAL A O 1
ATOM 662 N N . LEU A 1 86 ? -8.653 10.106 2.311 1.00 92.75 86 LEU A N 1
ATOM 663 C CA . LEU A 1 86 ? -9.275 8.946 1.666 1.00 92.75 86 LEU A CA 1
ATOM 664 C C . LEU A 1 86 ? -8.578 7.640 2.081 1.00 92.75 86 LEU A C 1
ATOM 666 O O . LEU A 1 86 ? -9.243 6.688 2.463 1.00 92.75 86 LEU A O 1
ATOM 670 N N . GLN A 1 87 ? -7.242 7.628 2.116 1.00 93.25 87 GLN A N 1
ATOM 671 C CA . GLN A 1 87 ? -6.459 6.479 2.578 1.00 93.25 87 GLN A CA 1
ATOM 672 C C . GLN A 1 87 ? -6.777 6.124 4.037 1.00 93.25 87 GLN A C 1
ATOM 674 O O . GLN A 1 87 ? -6.858 4.948 4.388 1.00 93.25 87 GLN A O 1
ATOM 679 N N . ALA A 1 88 ? -6.964 7.129 4.898 1.00 95.62 88 ALA A N 1
ATOM 680 C CA . ALA A 1 88 ? -7.399 6.900 6.269 1.00 95.62 88 ALA A CA 1
ATOM 681 C C . ALA A 1 88 ? -8.800 6.276 6.321 1.00 95.62 88 ALA A C 1
ATOM 683 O O . ALA A 1 88 ? -9.003 5.330 7.078 1.00 95.62 88 ALA A O 1
ATOM 684 N N . ALA A 1 89 ? -9.741 6.758 5.504 1.00 95.44 89 ALA A N 1
ATOM 685 C CA . ALA A 1 89 ? -11.077 6.177 5.418 1.00 95.44 89 ALA A CA 1
ATOM 686 C C . ALA A 1 89 ? -11.026 4.704 4.987 1.00 95.44 89 ALA A C 1
ATOM 688 O O . ALA A 1 89 ? -11.644 3.874 5.647 1.00 95.44 89 ALA A O 1
ATOM 689 N N . ASP A 1 90 ? -10.226 4.365 3.972 1.00 95.00 90 ASP A N 1
ATOM 690 C CA . ASP A 1 90 ? -10.074 2.982 3.509 1.00 95.00 90 ASP A CA 1
ATOM 691 C C . ASP A 1 90 ? -9.560 2.061 4.624 1.00 95.00 90 ASP A C 1
ATOM 693 O O . ASP A 1 90 ? -10.095 0.981 4.851 1.00 95.00 90 ASP A O 1
ATOM 697 N N . VAL A 1 91 ? -8.539 2.491 5.372 1.00 96.06 91 VAL A N 1
ATOM 698 C CA . VAL A 1 91 ? -7.977 1.689 6.471 1.00 96.06 91 VAL A CA 1
ATOM 699 C C . VAL A 1 91 ? -8.982 1.517 7.612 1.00 96.06 91 VAL A C 1
ATOM 701 O O . VAL A 1 91 ? -9.138 0.414 8.141 1.00 96.06 91 VAL A O 1
ATOM 704 N N . LEU A 1 92 ? -9.648 2.601 8.018 1.00 96.44 92 LEU A N 1
ATOM 705 C CA . LEU A 1 92 ? -10.517 2.604 9.195 1.00 96.44 92 LEU A CA 1
ATOM 706 C C . LEU A 1 92 ? -11.860 1.914 8.933 1.00 96.44 92 LEU A C 1
ATOM 708 O O . LEU A 1 92 ? -12.348 1.220 9.823 1.00 96.44 92 LEU A O 1
ATOM 712 N N . LEU A 1 93 ? -12.424 2.042 7.726 1.00 95.69 93 LEU A N 1
ATOM 713 C CA . LEU A 1 93 ? -13.710 1.441 7.355 1.00 95.69 93 LEU A CA 1
ATOM 714 C C . LEU A 1 93 ? -13.688 -0.087 7.469 1.00 95.69 93 LEU A C 1
ATOM 716 O O . LEU A 1 93 ? -14.647 -0.684 7.950 1.00 95.69 93 LEU A O 1
ATOM 720 N N . TYR A 1 94 ? -12.576 -0.717 7.083 1.00 94.88 94 TYR A N 1
ATOM 721 C CA . TYR A 1 94 ? -12.405 -2.166 7.205 1.00 94.88 94 TYR A CA 1
ATOM 722 C C . TYR A 1 94 ? -11.891 -2.608 8.583 1.00 94.88 94 TYR A C 1
ATOM 724 O O . TYR A 1 94 ? -11.712 -3.804 8.815 1.00 94.88 94 TYR A O 1
ATOM 732 N N . GLY A 1 95 ? -11.670 -1.680 9.519 1.00 95.31 95 GLY A N 1
ATOM 733 C CA . GLY A 1 95 ? -11.147 -1.993 10.849 1.00 95.31 95 GLY A CA 1
ATOM 734 C C . GLY A 1 95 ? -9.679 -2.428 10.831 1.00 95.31 95 GLY A C 1
ATOM 735 O O . GLY A 1 95 ? -9.286 -3.311 11.590 1.00 95.31 95 GLY A O 1
ATOM 736 N N . GLY A 1 96 ? -8.855 -1.837 9.961 1.00 96.25 96 GLY A N 1
ATOM 737 C CA . GLY A 1 96 ? -7.440 -2.180 9.853 1.00 96.25 96 GLY A CA 1
ATOM 738 C C . GLY A 1 96 ? -6.654 -1.848 11.120 1.00 96.25 96 GLY A C 1
ATOM 739 O O . GLY A 1 96 ? -6.506 -0.684 11.491 1.00 96.25 96 GLY A O 1
ATOM 740 N N . THR A 1 97 ? -6.094 -2.871 11.768 1.00 96.44 97 THR A N 1
ATOM 741 C CA . THR A 1 97 ? -5.151 -2.700 12.888 1.00 96.44 97 THR A CA 1
ATOM 742 C C . THR A 1 97 ? -3.705 -2.693 12.404 1.00 96.44 97 THR A C 1
ATOM 744 O O . THR A 1 97 ? -2.860 -2.032 13.007 1.00 96.44 97 THR A O 1
ATOM 747 N N . HIS A 1 98 ? -3.420 -3.378 11.295 1.00 95.44 98 HIS A N 1
ATOM 748 C CA . HIS A 1 98 ? -2.094 -3.475 10.693 1.00 95.44 98 HIS A CA 1
ATOM 749 C C . HIS A 1 98 ? -2.174 -3.141 9.204 1.00 95.44 98 HIS A C 1
ATOM 751 O O . HIS A 1 98 ? -3.029 -3.656 8.488 1.00 95.44 98 HIS A O 1
ATOM 757 N N . VAL A 1 99 ? -1.279 -2.280 8.720 1.00 94.31 99 VAL A N 1
ATOM 758 C CA . VAL A 1 99 ? -1.269 -1.858 7.313 1.00 94.31 99 VAL A CA 1
ATOM 759 C C . VAL A 1 99 ? 0.133 -2.041 6.739 1.00 94.31 99 VAL A C 1
ATOM 761 O O . VAL A 1 99 ? 1.073 -1.400 7.220 1.00 94.31 99 VAL A O 1
ATOM 764 N N . PRO A 1 100 ? 0.312 -2.896 5.717 1.00 90.31 100 PRO A N 1
ATOM 765 C CA . PRO A 1 100 ? 1.548 -2.980 4.952 1.00 90.31 100 PRO A CA 1
ATOM 766 C C . PRO A 1 100 ? 1.801 -1.649 4.242 1.00 90.31 100 PRO A C 1
ATOM 768 O O . PRO A 1 100 ? 1.098 -1.306 3.293 1.00 90.31 100 PRO A O 1
ATOM 771 N N . VAL A 1 101 ? 2.797 -0.892 4.696 1.00 84.75 101 VAL A N 1
ATOM 772 C CA . VAL A 1 101 ? 3.185 0.380 4.071 1.00 84.75 101 VAL A CA 1
ATOM 773 C C . VAL A 1 101 ? 4.690 0.438 3.862 1.00 84.75 101 VAL A C 1
ATOM 775 O O . VAL A 1 101 ? 5.461 -0.039 4.695 1.00 84.75 101 VAL A O 1
ATOM 778 N N . GLY A 1 102 ? 5.101 1.027 2.740 1.00 79.31 102 GLY A N 1
ATOM 779 C CA . GLY A 1 102 ? 6.487 1.434 2.525 1.00 79.31 102 GLY A CA 1
ATOM 780 C C . GLY A 1 102 ? 6.833 2.676 3.348 1.00 79.31 102 GLY A C 1
ATOM 781 O O . GLY A 1 102 ? 5.947 3.383 3.840 1.00 79.31 102 GLY A O 1
ATOM 782 N N . ALA A 1 103 ? 8.129 2.972 3.468 1.00 77.00 103 ALA A N 1
ATOM 783 C CA . ALA A 1 103 ? 8.617 4.151 4.190 1.00 77.00 103 ALA A CA 1
ATOM 784 C C . ALA A 1 103 ? 8.023 5.471 3.656 1.00 77.00 103 ALA A C 1
ATOM 786 O O . ALA A 1 103 ? 7.776 6.397 4.424 1.00 77.00 103 ALA A O 1
ATOM 787 N N . ASP A 1 104 ? 7.732 5.537 2.355 1.00 77.50 104 ASP A N 1
ATOM 788 C CA . ASP A 1 104 ? 7.138 6.693 1.678 1.00 77.50 104 ASP A CA 1
ATOM 789 C C . ASP A 1 104 ? 5.667 6.948 2.050 1.00 77.50 104 ASP A C 1
ATOM 791 O O . ASP A 1 104 ? 5.178 8.060 1.875 1.00 77.50 104 ASP A O 1
ATOM 795 N N . GLN A 1 105 ? 4.958 5.943 2.575 1.00 81.56 105 GLN A N 1
ATOM 796 C CA . GLN A 1 105 ? 3.543 6.038 2.962 1.00 81.56 105 GLN A CA 1
ATOM 797 C C . GLN A 1 105 ? 3.336 6.064 4.486 1.00 81.56 105 GLN A C 1
ATOM 799 O O . GLN A 1 105 ? 2.200 6.147 4.959 1.00 81.56 105 GLN A O 1
ATOM 804 N N . ALA A 1 106 ? 4.417 6.021 5.274 1.00 87.38 106 ALA A N 1
ATOM 805 C CA . ALA A 1 106 ? 4.350 5.975 6.734 1.00 87.38 106 ALA A CA 1
ATOM 806 C C . ALA A 1 106 ? 3.645 7.205 7.336 1.00 87.38 106 ALA A C 1
ATOM 808 O O . ALA A 1 106 ? 2.864 7.069 8.279 1.00 87.38 106 ALA A O 1
ATOM 809 N N . GLN A 1 107 ? 3.858 8.393 6.760 1.00 89.81 107 GLN A N 1
ATOM 810 C CA . GLN A 1 107 ? 3.213 9.632 7.211 1.00 89.81 107 GLN A CA 1
ATOM 811 C C . GLN A 1 107 ? 1.688 9.609 7.008 1.00 89.81 107 GLN A C 1
ATOM 813 O O . GLN A 1 107 ? 0.947 10.048 7.886 1.00 89.81 107 GLN A O 1
ATOM 818 N N . HIS A 1 108 ? 1.183 9.032 5.911 1.00 91.75 108 HIS A N 1
ATOM 819 C CA . HIS A 1 108 ? -0.268 8.905 5.702 1.00 91.75 108 HIS A CA 1
ATOM 820 C C . HIS A 1 108 ? -0.901 7.926 6.691 1.00 91.75 108 HIS A C 1
ATOM 822 O O . HIS A 1 108 ? -2.002 8.160 7.185 1.00 91.75 108 HIS A O 1
ATOM 828 N N . LEU A 1 109 ? -0.188 6.854 7.047 1.00 94.19 109 LEU A N 1
ATOM 829 C CA . LEU A 1 109 ? -0.664 5.934 8.074 1.00 94.19 109 LEU A CA 1
ATOM 830 C C . LEU A 1 109 ? -0.693 6.587 9.466 1.00 94.19 109 LEU A C 1
ATOM 832 O O . LEU A 1 109 ? -1.620 6.351 10.241 1.00 94.19 109 LEU A O 1
ATOM 836 N N . GLN A 1 110 ? 0.282 7.448 9.776 1.00 94.81 110 GLN A N 1
ATOM 837 C CA . GLN A 1 110 ? 0.268 8.244 11.006 1.00 94.81 110 GLN A CA 1
ATOM 838 C C . GLN A 1 110 ? -0.945 9.177 11.067 1.00 94.81 110 GLN A C 1
ATOM 840 O O . GLN A 1 110 ? -1.578 9.261 12.122 1.00 94.81 110 GLN A O 1
ATOM 845 N N . LEU A 1 111 ? -1.312 9.810 9.946 1.00 95.75 111 LEU A N 1
ATOM 846 C CA . LEU A 1 111 ? -2.533 10.610 9.851 1.00 95.75 111 LEU A CA 1
ATOM 847 C C . LEU A 1 111 ? -3.780 9.763 10.142 1.00 95.75 111 LEU A C 1
ATOM 849 O O . LEU A 1 111 ? -4.609 10.171 10.952 1.00 95.75 111 LEU A O 1
ATOM 853 N N . ALA A 1 112 ? -3.897 8.566 9.559 1.00 96.62 112 ALA A N 1
ATOM 854 C CA . ALA A 1 112 ? -5.015 7.660 9.839 1.00 96.62 112 ALA A CA 1
ATOM 855 C C . ALA A 1 112 ? -5.119 7.314 11.337 1.00 96.62 112 ALA A C 1
ATOM 857 O O . ALA A 1 112 ? -6.196 7.383 11.931 1.00 96.62 112 ALA A O 1
ATOM 858 N N . ALA A 1 113 ? -3.984 7.026 11.981 1.00 96.50 113 ALA A N 1
ATOM 859 C CA . ALA A 1 113 ? -3.925 6.775 13.418 1.00 96.50 113 ALA A CA 1
ATOM 860 C C . ALA A 1 113 ? -4.304 8.005 14.262 1.00 96.50 113 ALA A C 1
ATOM 862 O O . ALA A 1 113 ? -4.961 7.867 15.295 1.00 96.50 113 ALA A O 1
ATOM 863 N N . GLN A 1 114 ? -3.907 9.211 13.845 1.00 97.50 114 GLN A N 1
ATOM 864 C CA . GLN A 1 114 ? -4.315 10.455 14.502 1.00 97.50 114 GLN A CA 1
ATOM 865 C C . GLN A 1 114 ? -5.818 10.700 14.357 1.00 97.50 114 GLN A C 1
ATOM 867 O O . GLN A 1 114 ? -6.467 10.995 15.356 1.00 97.50 114 GLN A O 1
ATOM 872 N N . LEU A 1 115 ? -6.382 10.519 13.161 1.00 97.19 115 LEU A N 1
ATOM 873 C CA . LEU A 1 115 ? -7.816 10.674 12.908 1.00 97.19 115 LEU A CA 1
ATOM 874 C C . LEU A 1 115 ? -8.647 9.709 13.759 1.00 97.19 115 LEU A C 1
ATOM 876 O O . LEU A 1 115 ? -9.614 10.143 14.383 1.00 97.19 115 LEU A O 1
ATOM 880 N N . ALA A 1 116 ? -8.229 8.444 13.876 1.00 96.88 116 ALA A N 1
ATOM 881 C CA . ALA A 1 116 ? -8.886 7.468 14.745 1.00 96.88 116 ALA A CA 1
ATOM 882 C C . ALA A 1 116 ? -8.902 7.914 16.220 1.00 96.88 116 ALA A C 1
ATOM 884 O O . ALA A 1 116 ? -9.938 7.841 16.882 1.00 96.88 116 ALA A O 1
ATOM 885 N N . ARG A 1 117 ? -7.776 8.435 16.733 1.00 96.00 117 ARG A N 1
ATOM 886 C CA . ARG A 1 117 ? -7.678 8.955 18.110 1.00 96.00 117 ARG A CA 1
ATOM 887 C C . ARG A 1 117 ? -8.532 10.203 18.327 1.00 96.00 117 ARG A C 1
ATOM 889 O O . ARG A 1 117 ? -9.230 10.292 19.333 1.00 96.00 117 ARG A O 1
ATOM 896 N N . THR A 1 118 ? -8.502 11.146 17.388 1.00 96.75 118 THR A N 1
ATOM 897 C CA . THR A 1 118 ? -9.310 12.372 17.451 1.00 96.75 118 THR A CA 1
ATOM 898 C C . THR A 1 118 ? -10.801 12.050 17.422 1.00 96.75 118 THR A C 1
ATOM 900 O O . THR A 1 118 ? -11.566 12.608 18.208 1.00 96.75 118 THR A O 1
ATOM 903 N N . PHE A 1 119 ? -11.216 11.114 16.563 1.00 97.38 119 PHE A N 1
ATOM 904 C CA . PHE A 1 119 ? -12.594 10.631 16.523 1.00 97.38 119 PHE A CA 1
ATOM 905 C C . PHE A 1 119 ? -12.986 10.001 17.862 1.00 97.38 119 PHE A C 1
ATOM 907 O O . PHE A 1 119 ? -14.024 10.352 18.418 1.00 97.38 119 PHE A O 1
ATOM 914 N N . ALA A 1 120 ? -12.120 9.149 18.422 1.00 95.62 120 ALA A N 1
ATOM 915 C CA . ALA A 1 120 ? -12.362 8.501 19.706 1.00 95.62 120 ALA A CA 1
ATOM 916 C C . ALA A 1 120 ? -12.534 9.495 20.862 1.00 95.62 120 ALA A C 1
ATOM 918 O O . ALA A 1 120 ? -13.423 9.318 21.690 1.00 95.62 120 ALA A O 1
ATOM 919 N N . HIS A 1 121 ? -11.730 10.560 20.891 1.00 95.88 121 HIS A N 1
ATOM 920 C CA . HIS A 1 121 ? -11.845 11.612 21.902 1.00 95.88 121 HIS A CA 1
ATOM 921 C C . HIS A 1 121 ? -13.171 12.382 21.801 1.00 95.88 121 HIS A C 1
ATOM 923 O O . HIS A 1 121 ? -13.703 12.833 22.810 1.00 95.88 121 HIS A O 1
ATOM 929 N N . ARG A 1 122 ? -13.701 12.573 20.587 1.00 97.06 122 ARG A N 1
ATOM 930 C CA . ARG A 1 122 ? -14.901 13.390 20.359 1.00 97.06 122 ARG A CA 1
ATOM 931 C C . ARG A 1 122 ? -16.207 12.598 20.422 1.00 97.06 122 ARG A C 1
ATOM 933 O O . ARG A 1 122 ? -17.211 13.147 20.860 1.00 97.06 122 ARG A O 1
ATOM 940 N N . TYR A 1 123 ? -16.196 11.349 19.966 1.00 97.00 123 TYR A N 1
ATOM 941 C CA . TYR A 1 123 ? -17.406 10.551 19.735 1.00 97.00 123 TYR A CA 1
ATOM 942 C C . TYR A 1 123 ? -17.373 9.165 20.396 1.00 97.00 123 TYR A C 1
ATOM 944 O O . TYR A 1 123 ? -18.348 8.427 20.300 1.00 97.00 123 TYR A O 1
ATOM 952 N N . GLY A 1 124 ? -16.279 8.798 21.070 1.00 93.62 124 GLY A N 1
ATOM 953 C CA . GLY A 1 124 ? -16.084 7.461 21.633 1.00 93.62 124 GLY A CA 1
ATOM 954 C C . GLY A 1 124 ? -15.396 6.485 20.671 1.00 93.62 124 GLY A C 1
ATOM 955 O O . GLY A 1 124 ? -15.196 6.758 19.486 1.00 93.62 124 GLY A O 1
ATOM 956 N N . ARG A 1 125 ? -14.966 5.330 21.198 1.00 92.00 125 ARG A N 1
ATOM 957 C CA . ARG A 1 125 ? -14.181 4.330 20.451 1.00 92.00 125 ARG A CA 1
ATOM 958 C C . ARG A 1 125 ? -15.020 3.688 19.337 1.00 92.00 125 ARG A C 1
ATOM 960 O O . ARG A 1 125 ? -15.802 2.790 19.611 1.00 92.00 125 ARG A O 1
ATOM 967 N N . ALA A 1 126 ? -14.793 4.106 18.091 1.00 93.56 126 ALA A N 1
ATOM 968 C CA . ALA A 1 126 ? -15.424 3.516 16.902 1.00 93.56 126 ALA A CA 1
ATOM 969 C C . ALA A 1 126 ? -14.440 2.780 15.975 1.00 93.56 126 ALA A C 1
ATOM 971 O O . ALA A 1 126 ? -14.845 1.882 15.246 1.00 93.56 126 ALA A O 1
ATOM 972 N N . PHE A 1 127 ? -13.151 3.140 16.011 1.00 95.94 127 PHE A N 1
ATOM 973 C CA . PHE A 1 127 ? -12.138 2.603 15.099 1.00 95.94 127 PHE A CA 1
ATOM 974 C C . PHE A 1 127 ? -10.889 2.099 15.840 1.00 95.94 127 PHE A C 1
ATOM 976 O O . PHE A 1 127 ? -10.532 2.644 16.896 1.00 95.94 127 PHE A O 1
ATOM 983 N N . PRO A 1 128 ? -10.175 1.098 15.289 1.00 95.88 128 PRO A N 1
ATOM 984 C CA . PRO A 1 128 ? -8.840 0.741 15.750 1.00 95.88 128 PRO A CA 1
ATOM 985 C C . PRO A 1 128 ? -7.816 1.837 15.438 1.00 95.88 128 PRO A C 1
ATOM 987 O O . PRO A 1 128 ? -8.002 2.670 14.555 1.00 95.88 128 PRO A O 1
ATOM 990 N N . THR A 1 129 ? -6.693 1.821 16.162 1.00 95.88 129 THR A N 1
ATOM 991 C CA . THR A 1 129 ? -5.524 2.641 15.815 1.00 95.88 129 THR A CA 1
ATOM 992 C C . THR A 1 129 ? -4.585 1.817 14.929 1.00 95.88 129 THR A C 1
ATOM 994 O O . THR A 1 129 ? -3.926 0.918 15.459 1.00 95.88 129 THR A O 1
ATOM 997 N N . PRO A 1 130 ? -4.503 2.092 13.614 1.00 96.12 130 PRO A N 1
ATOM 998 C CA . PRO A 1 130 ? -3.673 1.316 12.702 1.00 96.12 130 PRO A CA 1
ATOM 999 C C . PRO A 1 130 ? -2.176 1.485 12.991 1.00 96.12 130 PRO A C 1
ATOM 1001 O O . PRO A 1 130 ? -1.716 2.562 13.382 1.00 96.12 130 PRO A O 1
ATOM 1004 N N . ARG A 1 131 ? -1.406 0.418 12.762 1.00 94.62 131 ARG A N 1
ATOM 1005 C CA . ARG A 1 131 ? 0.056 0.373 12.908 1.00 94.62 131 ARG A CA 1
ATOM 1006 C C . ARG A 1 131 ? 0.716 -0.097 11.608 1.00 94.62 131 ARG A C 1
ATOM 1008 O O . ARG A 1 131 ? 0.127 -0.910 10.889 1.00 94.62 131 ARG A O 1
ATOM 1015 N N . PRO A 1 132 ? 1.928 0.387 11.286 1.00 93.19 132 PRO A N 1
ATOM 1016 C CA . PRO A 1 132 ? 2.647 -0.096 10.119 1.00 93.19 132 PRO A CA 1
ATOM 1017 C C . PRO A 1 132 ? 3.027 -1.559 10.321 1.00 93.19 132 PRO A C 1
ATOM 1019 O O . PRO A 1 132 ? 3.591 -1.933 11.348 1.00 93.19 132 PRO A O 1
ATOM 1022 N N . LEU A 1 133 ? 2.749 -2.377 9.315 1.00 90.38 133 LEU A N 1
ATOM 1023 C CA . LEU A 1 133 ? 3.362 -3.685 9.188 1.00 90.38 133 LEU A CA 1
ATOM 1024 C C . LEU A 1 133 ? 4.619 -3.497 8.338 1.00 90.38 133 LEU A C 1
ATOM 1026 O O . LEU A 1 133 ? 4.528 -3.217 7.139 1.00 90.38 133 LEU A O 1
ATOM 1030 N N . LEU A 1 134 ? 5.796 -3.637 8.938 1.00 81.31 134 LEU A N 1
ATOM 1031 C CA . LEU A 1 134 ? 7.068 -3.553 8.218 1.00 81.31 134 LEU A CA 1
ATOM 1032 C C . LEU A 1 134 ? 7.389 -4.901 7.554 1.00 81.31 134 LEU A C 1
ATOM 1034 O O . LEU A 1 134 ? 6.920 -5.948 7.996 1.00 81.31 134 LEU A O 1
ATOM 1038 N N . SER A 1 135 ? 8.095 -4.855 6.427 1.00 70.25 135 SER A N 1
ATOM 1039 C CA . SER A 1 135 ? 8.594 -6.040 5.723 1.00 70.25 135 SER A CA 1
ATOM 1040 C C . SER A 1 135 ? 10.093 -6.160 5.976 1.00 70.25 135 SER A C 1
ATOM 1042 O O . SER A 1 135 ? 10.839 -5.278 5.558 1.00 70.25 135 SER A O 1
ATOM 1044 N N . ASP A 1 136 ? 10.535 -7.268 6.568 1.00 63.06 136 ASP A N 1
ATOM 1045 C CA . ASP A 1 136 ? 11.965 -7.536 6.812 1.00 63.06 136 ASP A CA 1
ATOM 1046 C C . ASP A 1 136 ? 12.611 -8.403 5.713 1.00 63.06 136 ASP A C 1
ATOM 1048 O O . ASP A 1 136 ? 13.779 -8.776 5.783 1.00 63.06 136 ASP A O 1
ATOM 1052 N N . ASP A 1 137 ? 11.868 -8.720 4.653 1.00 64.94 137 ASP A N 1
ATOM 1053 C CA . ASP A 1 137 ? 12.266 -9.656 3.592 1.00 64.94 137 ASP A CA 1
ATOM 1054 C C . ASP A 1 137 ? 13.079 -9.022 2.451 1.00 64.94 137 ASP A C 1
ATOM 1056 O O . ASP A 1 137 ? 13.413 -9.688 1.470 1.00 64.94 137 ASP A O 1
ATOM 1060 N N . GLY A 1 138 ? 13.395 -7.729 2.553 1.00 61.66 138 GLY A N 1
ATOM 1061 C CA . GLY A 1 138 ? 14.128 -7.010 1.517 1.00 61.66 138 GLY A CA 1
ATOM 1062 C C . GLY A 1 138 ? 13.325 -6.771 0.235 1.00 61.66 138 GLY A C 1
ATOM 1063 O O . GLY A 1 138 ? 13.928 -6.443 -0.787 1.00 61.66 138 GLY A O 1
ATOM 1064 N N . SER A 1 139 ? 11.989 -6.876 0.259 1.00 60.22 139 SER A N 1
ATOM 1065 C CA . SER A 1 139 ? 11.125 -6.603 -0.901 1.00 60.22 139 SER A CA 1
ATOM 1066 C C . SER A 1 139 ? 11.277 -5.187 -1.479 1.00 60.22 139 SER A C 1
ATOM 1068 O O . SER A 1 139 ? 11.005 -4.964 -2.659 1.00 60.22 139 SER A O 1
ATOM 1070 N N . ASP A 1 140 ? 11.773 -4.234 -0.684 1.00 59.97 140 ASP A N 1
ATOM 1071 C CA . ASP A 1 140 ? 12.088 -2.862 -1.108 1.00 59.97 140 ASP A CA 1
ATOM 1072 C C . ASP A 1 140 ? 13.427 -2.713 -1.857 1.00 59.97 140 ASP A C 1
ATOM 1074 O O . ASP A 1 140 ? 13.799 -1.609 -2.262 1.00 59.97 140 ASP A O 1
ATOM 1078 N N . ARG A 1 141 ? 14.165 -3.809 -2.082 1.00 67.75 141 ARG A N 1
ATOM 1079 C CA . ARG A 1 141 ? 15.511 -3.777 -2.679 1.00 67.75 141 ARG A CA 1
ATOM 1080 C C . ARG A 1 141 ? 15.538 -3.813 -4.208 1.00 67.75 141 ARG A C 1
ATOM 1082 O O . ARG A 1 141 ? 16.616 -3.671 -4.775 1.00 67.75 141 ARG A O 1
ATOM 1089 N N . LEU A 1 142 ? 14.406 -3.982 -4.897 1.00 80.50 142 LEU A N 1
ATOM 1090 C CA . LEU A 1 142 ? 14.395 -4.020 -6.366 1.00 80.50 142 LEU A CA 1
ATOM 1091 C C . LEU A 1 142 ? 14.585 -2.626 -6.979 1.00 80.50 142 LEU A C 1
ATOM 1093 O O . LEU A 1 142 ? 13.709 -1.755 -6.917 1.00 80.50 142 LEU A O 1
ATOM 1097 N N . ARG A 1 143 ? 15.749 -2.442 -7.604 1.00 86.88 143 ARG A N 1
ATOM 1098 C CA . ARG A 1 143 ? 16.189 -1.198 -8.244 1.00 86.88 143 ARG A CA 1
ATOM 1099 C C . ARG A 1 143 ? 15.962 -1.213 -9.754 1.00 86.88 143 ARG A C 1
ATOM 1101 O O . ARG A 1 143 ? 15.641 -2.249 -10.337 1.00 86.88 143 ARG A O 1
ATOM 1108 N N . SER A 1 144 ? 16.083 -0.044 -10.376 1.00 88.62 144 SER A N 1
ATOM 1109 C CA . SER A 1 144 ? 16.091 0.075 -11.834 1.00 88.62 144 SER A CA 1
ATOM 1110 C C . SER A 1 144 ? 17.309 -0.645 -12.417 1.00 88.62 144 SER A C 1
ATOM 1112 O O . SER A 1 144 ? 18.418 -0.526 -11.903 1.00 88.62 144 SER A O 1
ATOM 1114 N N . LEU A 1 145 ? 17.110 -1.358 -13.528 1.00 88.69 145 LEU A N 1
ATOM 1115 C CA . LEU A 1 145 ? 18.190 -2.034 -14.258 1.00 88.69 145 LEU A CA 1
ATOM 1116 C C . LEU A 1 145 ? 19.116 -1.058 -15.004 1.00 88.69 145 LEU A C 1
ATOM 1118 O O . LEU A 1 145 ? 20.144 -1.476 -15.533 1.00 88.69 145 LEU A O 1
ATOM 1122 N N . ARG A 1 146 ? 18.733 0.222 -15.107 1.00 89.12 146 ARG A N 1
ATOM 1123 C CA . ARG A 1 146 ? 19.548 1.288 -15.716 1.00 89.12 146 ARG A CA 1
ATOM 1124 C C . ARG A 1 146 ? 20.217 2.181 -14.680 1.00 89.12 146 ARG A C 1
ATOM 1126 O O . ARG A 1 146 ? 21.287 2.708 -14.943 1.00 89.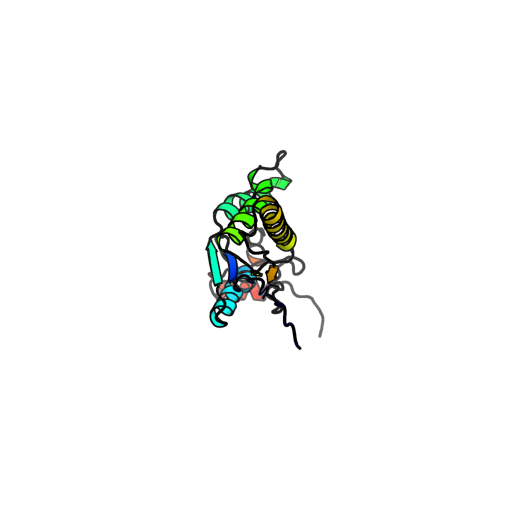12 146 ARG A O 1
ATOM 1133 N N . ASP A 1 147 ? 19.580 2.358 -13.528 1.00 86.31 147 ASP A N 1
ATOM 1134 C CA . ASP A 1 147 ? 20.058 3.227 -12.458 1.00 86.31 147 ASP A CA 1
ATOM 1135 C C . ASP A 1 147 ? 19.824 2.547 -11.098 1.00 86.31 147 ASP A C 1
ATOM 1137 O O . ASP A 1 147 ? 18.733 2.668 -10.527 1.00 86.31 147 ASP A O 1
ATOM 1141 N N . PRO A 1 148 ? 20.831 1.834 -10.558 1.00 85.44 148 PRO A N 1
ATOM 1142 C CA . PRO A 1 148 ? 20.710 1.112 -9.293 1.00 85.44 148 PRO A CA 1
ATOM 1143 C C . PRO A 1 148 ? 20.366 2.002 -8.089 1.00 85.44 148 PRO A C 1
ATOM 1145 O O . PRO A 1 148 ? 19.887 1.498 -7.073 1.00 85.44 148 PRO A O 1
ATOM 1148 N N . SER A 1 149 ? 20.563 3.324 -8.179 1.00 84.75 149 SER A N 1
ATOM 1149 C CA . SER A 1 149 ? 20.178 4.251 -7.108 1.00 84.75 149 SER A CA 1
ATOM 1150 C C . SER A 1 149 ? 18.656 4.431 -7.013 1.00 84.75 149 SER A C 1
ATOM 1152 O O . SER A 1 149 ? 18.106 4.656 -5.929 1.00 84.75 149 SER A O 1
ATOM 1154 N N . LYS A 1 150 ? 17.938 4.256 -8.129 1.00 83.25 150 LYS A N 1
ATOM 1155 C CA . LYS A 1 150 ? 16.493 4.484 -8.226 1.00 83.25 150 LYS A CA 1
ATOM 1156 C C . LYS A 1 150 ? 15.697 3.200 -8.014 1.00 83.25 150 LYS A C 1
ATOM 1158 O O . LYS A 1 150 ? 16.074 2.115 -8.455 1.00 83.25 150 LYS A O 1
ATOM 1163 N N . LYS A 1 151 ? 14.541 3.321 -7.353 1.00 83.06 151 LYS A N 1
ATOM 1164 C CA . LYS A 1 151 ? 13.539 2.243 -7.300 1.00 83.06 151 LYS A CA 1
ATOM 1165 C C . LYS A 1 151 ? 12.990 2.006 -8.711 1.00 83.06 151 LYS A C 1
ATOM 1167 O O . LYS A 1 151 ? 12.831 2.955 -9.477 1.00 83.06 151 LYS A O 1
ATOM 1172 N N . MET A 1 152 ? 12.694 0.752 -9.052 1.00 86.31 152 MET A N 1
ATOM 1173 C CA . MET A 1 152 ? 12.062 0.433 -10.336 1.00 86.31 152 MET A CA 1
ATOM 1174 C C . MET A 1 152 ? 10.727 1.182 -10.470 1.00 86.31 152 MET A C 1
ATOM 1176 O O . MET A 1 152 ? 9.880 1.092 -9.579 1.00 86.31 152 MET A O 1
ATOM 1180 N N . SER A 1 153 ? 10.548 1.912 -11.574 1.00 81.56 153 SER A N 1
ATOM 1181 C CA . SER A 1 153 ? 9.379 2.765 -11.801 1.00 81.56 153 SER A CA 1
ATOM 1182 C C . SER A 1 153 ? 8.686 2.464 -13.127 1.00 81.56 153 SER A C 1
ATOM 1184 O O . SER A 1 153 ? 9.325 2.258 -14.160 1.00 81.56 153 SER A O 1
ATOM 1186 N N . LYS A 1 154 ? 7.350 2.516 -13.105 1.00 74.75 154 LYS A N 1
ATOM 1187 C CA . LYS A 1 154 ? 6.479 2.442 -14.292 1.00 74.75 154 LYS A CA 1
ATOM 1188 C C . LYS A 1 154 ? 6.653 3.629 -15.226 1.00 74.75 154 LYS A C 1
ATOM 1190 O O . LYS A 1 154 ? 6.443 3.494 -16.424 1.00 74.75 154 LYS A O 1
ATOM 1195 N N . SER A 1 155 ? 7.005 4.780 -14.664 1.00 72.00 155 SER A N 1
ATOM 1196 C CA . SER A 1 155 ? 7.084 6.049 -15.382 1.00 72.00 155 SER A CA 1
ATOM 1197 C C . SER A 1 155 ? 8.466 6.356 -15.934 1.00 72.00 155 SER A C 1
ATOM 1199 O O . SER A 1 155 ? 8.659 7.424 -16.503 1.00 72.00 155 SER A O 1
ATOM 1201 N N . ASP A 1 156 ? 9.437 5.470 -15.715 1.00 81.12 156 ASP A N 1
ATOM 1202 C CA . ASP A 1 156 ? 10.761 5.636 -16.297 1.00 81.12 156 ASP A CA 1
ATOM 1203 C C . ASP A 1 156 ? 10.635 5.597 -17.829 1.00 81.12 156 ASP A C 1
ATOM 1205 O O . ASP A 1 156 ? 9.939 4.729 -18.379 1.00 81.12 156 ASP A O 1
ATOM 1209 N N . SER A 1 157 ? 11.258 6.564 -18.502 1.00 83.94 157 SER A N 1
ATOM 1210 C CA . SER A 1 157 ? 11.197 6.701 -19.954 1.00 83.94 157 SER A CA 1
ATOM 1211 C C . SER A 1 157 ? 11.899 5.548 -20.663 1.00 83.94 157 SER A C 1
ATOM 1213 O O . SER A 1 157 ? 11.511 5.227 -21.784 1.00 83.94 157 SER A O 1
ATOM 1215 N N . ASP A 1 158 ? 12.868 4.886 -20.017 1.00 86.50 158 ASP A N 1
ATOM 1216 C CA . ASP A 1 158 ? 13.532 3.707 -20.566 1.00 86.50 158 ASP A CA 1
ATOM 1217 C C . ASP A 1 158 ? 12.780 2.421 -20.167 1.00 86.50 158 ASP A C 1
ATOM 1219 O O . ASP A 1 158 ? 12.805 2.023 -18.997 1.00 86.50 158 ASP A O 1
ATOM 1223 N N . PRO A 1 159 ? 12.156 1.682 -21.105 1.00 85.94 159 PRO A N 1
ATOM 1224 C CA . PRO A 1 159 ? 11.509 0.404 -20.808 1.00 85.94 159 PRO A CA 1
ATOM 1225 C C . PRO A 1 159 ? 12.477 -0.678 -20.308 1.00 85.94 159 PRO A C 1
ATOM 1227 O O . PRO A 1 159 ? 12.042 -1.643 -19.679 1.00 85.94 159 PRO A O 1
ATOM 1230 N N . LYS A 1 160 ? 13.785 -0.543 -20.569 1.00 87.12 160 LYS A N 1
ATOM 1231 C CA . LYS A 1 160 ? 14.835 -1.459 -20.095 1.00 87.12 160 LYS A CA 1
ATOM 1232 C C . LYS A 1 160 ? 15.240 -1.195 -18.647 1.00 87.12 160 LYS A C 1
ATOM 1234 O O . LYS A 1 160 ? 16.067 -1.941 -18.128 1.00 87.12 160 LYS A O 1
ATOM 1239 N N . SER A 1 161 ? 14.694 -0.162 -18.001 1.00 88.38 161 SER A N 1
ATOM 1240 C CA . SER A 1 161 ? 14.827 0.079 -16.554 1.00 88.38 161 SER A CA 1
ATOM 1241 C C . SER A 1 161 ? 14.055 -0.937 -15.709 1.00 88.38 161 SER A C 1
ATOM 1243 O O . SER A 1 161 ? 14.361 -1.118 -14.529 1.00 88.38 161 SER A O 1
ATOM 1245 N N . ARG A 1 162 ? 13.066 -1.617 -16.303 1.00 90.94 162 ARG A N 1
ATOM 1246 C CA . ARG A 1 162 ? 12.101 -2.475 -15.610 1.00 90.94 162 ARG A CA 1
ATOM 1247 C C . ARG A 1 162 ? 11.817 -3.766 -16.369 1.00 90.94 162 ARG A C 1
ATOM 1249 O O . ARG A 1 162 ? 11.827 -3.792 -17.598 1.00 90.94 162 ARG A O 1
ATOM 1256 N N . ILE A 1 163 ? 11.483 -4.814 -15.623 1.00 91.62 163 ILE A N 1
ATOM 1257 C CA . ILE A 1 163 ? 10.966 -6.078 -16.165 1.00 91.62 163 ILE A CA 1
ATOM 1258 C C . ILE A 1 163 ? 9.476 -6.135 -15.858 1.00 91.62 163 ILE A C 1
ATOM 1260 O O . ILE A 1 163 ? 9.088 -6.051 -14.689 1.00 91.62 163 ILE A O 1
ATOM 1264 N N . LEU A 1 164 ? 8.654 -6.230 -16.899 1.00 91.94 164 LEU A N 1
ATOM 1265 C CA . LEU A 1 164 ? 7.215 -6.422 -16.766 1.00 91.94 164 LEU A CA 1
ATOM 1266 C C . LEU A 1 164 ? 6.923 -7.896 -16.491 1.00 91.94 164 LEU A C 1
ATOM 1268 O O . LEU A 1 164 ? 7.648 -8.770 -16.952 1.00 91.94 164 LEU A O 1
ATOM 1272 N N . LEU A 1 165 ? 5.848 -8.175 -15.755 1.00 88.44 165 LEU A N 1
ATOM 1273 C CA . LEU A 1 165 ? 5.431 -9.555 -15.467 1.00 88.44 165 LEU A CA 1
ATOM 1274 C C . LEU A 1 165 ? 5.029 -10.339 -16.725 1.00 88.44 165 LEU A C 1
ATOM 1276 O O . LEU A 1 165 ? 5.094 -11.559 -16.720 1.00 88.44 165 LEU A O 1
ATOM 1280 N N . MET A 1 166 ? 4.620 -9.627 -17.776 1.00 91.06 166 MET A N 1
ATOM 1281 C CA . MET A 1 166 ? 4.163 -10.195 -19.047 1.00 91.06 166 MET A CA 1
ATOM 1282 C C . MET A 1 166 ? 5.184 -9.984 -20.178 1.00 91.06 166 MET A C 1
ATOM 1284 O O . MET A 1 166 ? 4.822 -10.092 -21.347 1.00 91.06 166 MET A O 1
ATOM 1288 N N . ASP A 1 167 ? 6.429 -9.606 -19.858 1.00 91.62 167 ASP A N 1
ATOM 1289 C CA . ASP A 1 167 ? 7.488 -9.556 -20.872 1.00 91.62 167 ASP A CA 1
ATOM 1290 C C . ASP A 1 167 ? 7.766 -10.985 -21.387 1.00 91.62 167 ASP A C 1
ATOM 1292 O O . ASP A 1 167 ? 7.853 -11.906 -20.575 1.00 91.62 167 ASP A O 1
ATOM 1296 N N . PRO A 1 168 ? 7.951 -11.186 -22.703 1.00 94.88 168 PRO A N 1
ATOM 1297 C CA . PRO A 1 168 ? 8.430 -12.455 -23.245 1.00 94.88 168 PRO A CA 1
ATOM 1298 C C . PRO A 1 168 ? 9.817 -12.842 -22.709 1.00 94.88 168 PRO A C 1
ATOM 1300 O O . PRO A 1 168 ? 10.641 -11.972 -22.406 1.00 94.88 168 PRO A O 1
ATOM 1303 N N . ASP A 1 169 ? 10.105 -14.143 -22.641 1.00 94.38 169 ASP A N 1
ATOM 1304 C CA . ASP A 1 169 ? 11.348 -14.677 -22.066 1.00 94.38 169 ASP A CA 1
ATOM 1305 C C . ASP A 1 169 ? 12.616 -14.077 -22.696 1.00 94.38 169 ASP A C 1
ATOM 1307 O O . ASP A 1 169 ? 13.561 -13.718 -21.989 1.00 94.38 169 ASP A O 1
ATOM 1311 N N . ASP A 1 170 ? 12.645 -13.906 -24.019 1.00 94.19 170 ASP A N 1
ATOM 1312 C CA . ASP A 1 170 ? 13.770 -13.312 -24.749 1.00 94.19 170 ASP A CA 1
ATOM 1313 C C . ASP A 1 170 ? 13.999 -11.841 -24.361 1.00 94.19 170 ASP A C 1
ATOM 1315 O O . ASP A 1 170 ? 15.142 -11.404 -24.174 1.00 94.19 170 ASP A O 1
ATOM 1319 N N . VAL A 1 171 ? 12.917 -11.088 -24.149 1.00 92.19 171 VAL A N 1
ATOM 1320 C CA . VAL A 1 171 ? 12.954 -9.698 -23.680 1.00 92.19 171 VAL A CA 1
ATOM 1321 C C . VAL A 1 171 ? 13.461 -9.621 -22.241 1.00 92.19 171 VAL A C 1
ATOM 1323 O O . VAL A 1 171 ? 14.299 -8.764 -21.937 1.00 92.19 171 VAL A O 1
ATOM 1326 N N . ILE A 1 172 ? 13.002 -10.515 -21.359 1.00 92.25 172 ILE A N 1
ATOM 1327 C CA . ILE A 1 172 ? 13.470 -10.596 -19.967 1.00 92.25 172 ILE A CA 1
ATOM 1328 C C . ILE A 1 172 ? 14.980 -10.847 -19.944 1.00 92.25 172 ILE A C 1
ATOM 1330 O O . ILE A 1 172 ? 15.729 -10.077 -19.333 1.00 92.25 172 ILE A O 1
ATOM 1334 N N . GLN A 1 173 ? 15.442 -11.873 -20.663 1.00 92.19 173 GLN A N 1
ATOM 1335 C CA . GLN A 1 173 ? 16.859 -12.230 -20.751 1.00 92.19 173 GLN A CA 1
ATOM 1336 C C . GLN A 1 173 ? 17.701 -11.066 -21.283 1.00 92.19 173 GLN A C 1
ATOM 1338 O O . GLN A 1 173 ? 18.759 -10.752 -20.733 1.00 92.19 173 GLN A O 1
ATOM 1343 N N . LEU A 1 174 ? 17.221 -10.369 -22.316 1.00 90.75 174 LEU A N 1
ATOM 1344 C CA . LEU A 1 174 ? 17.908 -9.208 -22.877 1.00 90.75 174 LEU A CA 1
ATOM 1345 C C . LEU A 1 174 ? 18.025 -8.053 -21.871 1.00 90.75 174 LEU A C 1
ATOM 1347 O O . LEU A 1 174 ? 19.080 -7.419 -21.784 1.00 90.75 174 LEU A O 1
ATOM 1351 N N . LYS A 1 175 ? 16.957 -7.761 -21.119 1.00 91.69 175 LYS A N 1
ATOM 1352 C CA . LYS A 1 175 ? 16.941 -6.690 -20.110 1.00 91.69 175 LYS A CA 1
ATOM 1353 C C . LYS A 1 175 ? 17.898 -6.982 -18.959 1.00 91.69 175 LYS A C 1
ATOM 1355 O O . LYS A 1 175 ? 18.639 -6.077 -18.575 1.00 91.69 175 LYS A O 1
ATOM 1360 N N . ILE A 1 176 ? 17.918 -8.226 -18.473 1.00 89.38 176 ILE A N 1
ATOM 1361 C CA . ILE A 1 176 ? 18.839 -8.688 -17.423 1.00 89.38 176 ILE A CA 1
ATOM 1362 C C . ILE A 1 176 ? 20.286 -8.601 -17.913 1.00 89.38 176 ILE A C 1
ATOM 1364 O O . ILE A 1 176 ? 21.110 -7.967 -17.263 1.00 89.38 176 ILE A O 1
ATOM 1368 N N . ARG A 1 177 ? 20.589 -9.151 -19.097 1.00 88.75 177 ARG A N 1
ATOM 1369 C CA . ARG A 1 177 ? 21.942 -9.125 -19.684 1.00 88.75 177 ARG A CA 1
ATOM 1370 C C . ARG A 1 177 ? 22.504 -7.722 -19.863 1.00 88.75 177 ARG A C 1
ATOM 1372 O O . ARG A 1 177 ? 23.709 -7.528 -19.790 1.00 88.75 177 ARG A O 1
ATOM 1379 N N . LYS A 1 178 ? 21.640 -6.750 -20.154 1.00 87.50 178 LYS A N 1
ATOM 1380 C CA . LYS A 1 178 ? 22.043 -5.358 -20.357 1.00 87.50 178 LYS A CA 1
ATOM 1381 C C . LYS A 1 178 ? 22.017 -4.537 -19.071 1.00 87.50 178 LYS A C 1
ATOM 1383 O O . LYS A 1 178 ? 22.198 -3.326 -19.189 1.00 87.50 178 LYS A O 1
ATOM 1388 N N . ALA A 1 179 ? 21.642 -5.096 -17.921 1.00 88.81 179 ALA A N 1
ATOM 1389 C CA . ALA A 1 179 ? 21.528 -4.334 -16.681 1.00 88.81 179 ALA A CA 1
ATOM 1390 C C . ALA A 1 179 ? 22.876 -3.695 -16.319 1.00 88.81 179 ALA A C 1
ATOM 1392 O O . ALA A 1 179 ? 23.926 -4.264 -16.602 1.00 88.81 179 ALA A O 1
ATOM 1393 N N . VAL A 1 180 ? 22.841 -2.491 -15.748 1.00 85.81 180 VAL A N 1
ATOM 1394 C CA . VAL A 1 180 ? 24.060 -1.790 -15.332 1.00 85.81 180 VAL A CA 1
ATOM 1395 C C . VAL A 1 180 ? 24.704 -2.563 -14.189 1.00 85.81 180 VAL A C 1
ATOM 1397 O O . VAL A 1 180 ? 24.090 -2.753 -13.140 1.00 85.81 180 VAL A O 1
ATOM 1400 N N . THR A 1 181 ? 25.942 -2.990 -14.411 1.00 82.25 181 THR A N 1
ATOM 1401 C CA . THR A 1 181 ? 26.822 -3.588 -13.409 1.00 82.25 181 THR A CA 1
ATOM 1402 C C . THR A 1 181 ? 28.035 -2.690 -13.221 1.00 82.25 181 THR A C 1
ATOM 1404 O O . THR A 1 181 ? 28.400 -1.916 -14.111 1.00 82.25 181 THR A O 1
ATOM 1407 N N . ASP A 1 182 ? 28.658 -2.773 -12.057 1.00 75.06 182 ASP A N 1
ATOM 1408 C CA . ASP A 1 182 ? 29.973 -2.200 -11.839 1.00 75.06 182 ASP A CA 1
ATOM 1409 C C . ASP A 1 182 ? 31.045 -3.011 -12.583 1.00 75.06 182 ASP A C 1
ATOM 1411 O O . ASP A 1 182 ? 30.914 -4.214 -12.812 1.00 75.06 182 ASP A O 1
ATOM 1415 N N . PHE A 1 183 ? 32.112 -2.329 -12.994 1.00 65.50 183 PHE A N 1
ATOM 1416 C CA . PHE A 1 183 ? 33.332 -2.963 -13.484 1.00 65.50 183 PHE A CA 1
ATOM 1417 C C . PHE A 1 183 ? 34.286 -3.123 -12.302 1.00 65.50 183 PHE A C 1
ATOM 1419 O O . PHE A 1 183 ? 35.301 -2.436 -12.225 1.00 65.50 183 PHE A O 1
ATOM 1426 N N . THR A 1 184 ? 33.944 -3.968 -11.335 1.00 51.72 184 THR A N 1
ATOM 1427 C CA . THR A 1 184 ? 34.939 -4.457 -10.379 1.00 51.72 184 THR A CA 1
ATOM 1428 C C . THR A 1 184 ? 35.658 -5.642 -11.031 1.00 51.72 184 THR A C 1
ATOM 1430 O O . THR A 1 184 ? 35.013 -6.648 -11.334 1.00 51.72 184 THR A O 1
ATOM 1433 N N . PRO A 1 185 ? 36.974 -5.551 -11.316 1.00 50.22 185 PRO A N 1
ATOM 1434 C CA . PRO A 1 185 ? 37.758 -6.746 -11.595 1.00 50.22 185 PRO A CA 1
ATOM 1435 C C . PRO A 1 185 ? 37.717 -7.606 -10.329 1.00 50.22 185 PRO A C 1
ATOM 1437 O O . PRO A 1 185 ? 37.989 -7.089 -9.243 1.00 50.22 185 PRO A O 1
ATOM 1440 N N . GLN A 1 186 ? 37.313 -8.869 -10.464 1.00 43.88 186 GLN A N 1
ATOM 1441 C CA . GLN A 1 186 ? 37.464 -9.859 -9.395 1.00 43.88 186 GLN A CA 1
ATOM 1442 C C . GLN A 1 186 ? 38.940 -10.139 -9.123 1.00 43.88 186 GLN A C 1
ATOM 1444 O O . GLN A 1 186 ? 39.723 -10.138 -10.102 1.00 43.88 186 GLN A O 1
#

Secondary structure (DSSP, 8-state):
-------------PPPP-EEEEEP--SS-BHHHIIIIIHHHHHHHHTT--EEEEE-HHHHHHHHHHHHHHTT-SS--HHHHHHHHHHHHHHHHTT-SEEE--GGGHHHHHHHHHHHHHHHHHH-S-S---EEE---S-GGG-B-SS-TTSBP-TT-S-GGG--BTT--HHHHHHHHHTS-------

InterPro domains:
  IPR001412 Aminoacyl-tRNA synthetase, class I, conserved site [PS00178] (25-34)
  IPR002305 Aminoacyl-tRNA synthetase, class Ic [PF00579] (68-182)
  IPR002306 Tryptophan-tRNA ligase [PR01039] (29-45)
  IPR002306 Tryptophan-tRNA ligase [PR01039] (97-118)
  IPR002306 Tryptophan-tRNA ligase [PR01039] (151-161)
  IPR014729 Rossmann-like alpha/beta/alpha sandwich fold [G3DSA:3.40.50.620] (17-67)
  IPR014729 Rossmann-like alpha/beta/alpha sandwich fold [G3DSA:3.40.50.620] (68-141)
  IPR050203 Tryptophan--tRNA ligase [PTHR43766] (64-185)

pLDDT: mean 81.7, std 15.71, range [37.06, 97.5]

Sequence (186 aa):
SGSNDDGSEGVREEWPRRVVTGLQPTGALHIGNYFGAVRRCVRLQDQGEDLTIFIADLHSLTTHQYRQKAAALQDVPVGLLLYPVLQAADVLLYGGTHVPVGADQAQHLQLAAQLARTFAHRYGRAFPTPRPLLSDDGSDRLRSLRDPSKKMSKSDSDPKSRILLMDPDDVIQLKIRKAVTDFTPQ

Radius of gyration: 21.81 Å; chains: 1; bounding box: 55×45×83 Å

Organism: Heliothis virescens (NCBI:txid7102)